Protein AF-A0AAW2QUJ4-F1 (afdb_monomer_lite)

Structure (mmCIF, N/CA/C/O backbone):
data_AF-A0AAW2QUJ4-F1
#
_entry.id   AF-A0AAW2QUJ4-F1
#
loop_
_atom_site.group_PDB
_atom_site.id
_atom_site.type_symbol
_atom_site.label_atom_id
_atom_site.label_alt_id
_atom_site.label_comp_id
_atom_site.label_asym_id
_atom_site.label_entity_id
_atom_site.label_seq_id
_atom_site.pdbx_PDB_ins_code
_atom_site.Cartn_x
_atom_site.Cartn_y
_atom_site.Cartn_z
_atom_site.occupancy
_atom_site.B_iso_or_equiv
_atom_site.auth_seq_id
_atom_site.auth_comp_id
_atom_site.auth_asym_id
_atom_site.auth_atom_id
_atom_site.pdbx_PDB_model_num
ATOM 1 N N . MET A 1 1 ? -7.740 -25.829 -1.547 1.00 42.03 1 MET A N 1
ATOM 2 C CA . MET A 1 1 ? -7.083 -24.508 -1.681 1.00 42.03 1 MET A CA 1
ATOM 3 C C . MET A 1 1 ? -6.678 -24.032 -0.294 1.00 42.03 1 MET A C 1
ATOM 5 O O . MET A 1 1 ? -7.480 -24.173 0.618 1.00 42.03 1 MET A O 1
ATOM 9 N N . ARG A 1 2 ? -5.448 -23.537 -0.108 1.00 68.62 2 ARG A N 1
ATOM 10 C CA . ARG A 1 2 ? -5.047 -22.850 1.131 1.00 68.62 2 ARG A CA 1
ATOM 11 C C . ARG A 1 2 ? -5.444 -21.380 0.974 1.00 68.62 2 ARG A C 1
ATOM 13 O O . ARG A 1 2 ? -4.953 -20.734 0.056 1.00 68.62 2 ARG A O 1
ATOM 20 N N . GLY A 1 3 ? -6.394 -20.911 1.779 1.00 70.69 3 GLY A N 1
ATOM 21 C CA . GLY A 1 3 ? -6.859 -19.522 1.756 1.00 70.69 3 GLY A CA 1
ATOM 22 C C . GLY A 1 3 ? -5.950 -18.595 2.566 1.00 70.69 3 GLY A C 1
ATOM 23 O O . GLY A 1 3 ? -5.144 -19.058 3.371 1.00 70.69 3 GLY A O 1
ATOM 24 N N . ILE A 1 4 ? -6.096 -17.287 2.355 1.00 80.75 4 ILE A N 1
ATOM 25 C CA . ILE A 1 4 ? -5.491 -16.249 3.197 1.00 80.75 4 ILE A CA 1
ATOM 26 C C . ILE A 1 4 ? -6.571 -15.747 4.159 1.00 80.75 4 ILE A C 1
ATOM 28 O O . ILE A 1 4 ? -7.676 -15.422 3.728 1.00 80.75 4 ILE A O 1
ATOM 32 N N . THR A 1 5 ? -6.246 -15.657 5.448 1.00 86.94 5 THR A N 1
ATOM 33 C CA . THR A 1 5 ? -7.112 -15.057 6.471 1.00 86.94 5 THR A CA 1
ATOM 34 C C . THR A 1 5 ? -6.508 -13.734 6.926 1.00 86.94 5 THR A C 1
ATOM 36 O O . THR A 1 5 ? -5.353 -13.698 7.352 1.00 86.94 5 THR A O 1
ATOM 39 N N . LEU A 1 6 ? -7.280 -12.651 6.837 1.00 89.62 6 LEU A N 1
ATOM 40 C CA . LEU A 1 6 ? -6.905 -11.317 7.310 1.00 89.62 6 LEU A CA 1
ATOM 41 C C . LEU A 1 6 ? -7.966 -10.839 8.313 1.00 89.62 6 LEU A C 1
ATOM 43 O O . LEU A 1 6 ? -9.108 -10.619 7.907 1.00 89.62 6 LEU A O 1
ATOM 47 N N . PRO A 1 7 ? -7.636 -10.697 9.609 1.00 90.75 7 PRO A N 1
ATOM 48 C CA . PRO A 1 7 ? -8.573 -10.159 10.589 1.00 90.75 7 PRO A CA 1
ATOM 49 C C . PRO A 1 7 ? -8.964 -8.721 10.237 1.00 90.75 7 PRO A C 1
AT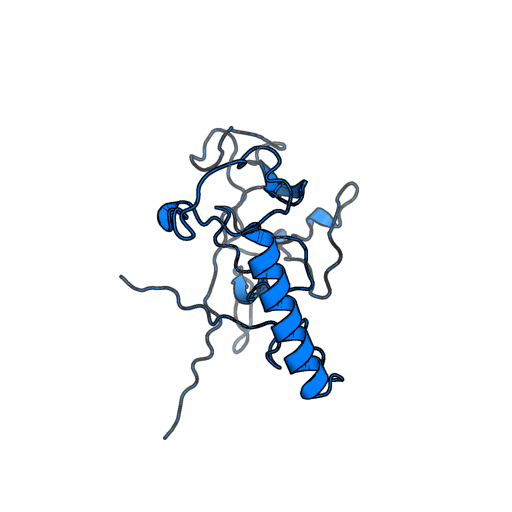OM 51 O O . PRO A 1 7 ? -8.093 -7.871 10.040 1.00 90.75 7 PRO A O 1
ATOM 54 N N . LEU A 1 8 ? -10.269 -8.453 10.177 1.00 90.94 8 LEU A N 1
ATOM 55 C CA . LEU A 1 8 ? -10.790 -7.104 9.983 1.00 90.94 8 LEU A CA 1
ATOM 56 C C . LEU A 1 8 ? -10.729 -6.330 11.303 1.00 90.94 8 LEU A C 1
ATOM 58 O O . LEU A 1 8 ? -11.261 -6.768 12.322 1.00 90.94 8 LEU A O 1
ATOM 62 N N . ILE A 1 9 ? -10.113 -5.154 11.271 1.00 90.62 9 ILE A N 1
ATOM 63 C CA . ILE A 1 9 ? -9.970 -4.256 12.414 1.00 90.62 9 ILE A CA 1
ATOM 64 C C . ILE A 1 9 ? -10.975 -3.123 12.247 1.00 90.62 9 ILE A C 1
ATOM 66 O O . ILE A 1 9 ? -10.857 -2.295 11.343 1.00 90.62 9 ILE A O 1
ATOM 70 N N . HIS A 1 10 ? -11.981 -3.102 13.119 1.00 88.94 10 HIS A N 1
ATOM 71 C CA . HIS A 1 10 ? -12.970 -2.029 13.155 1.00 88.94 10 HIS A CA 1
ATOM 72 C C . HIS A 1 10 ? -12.340 -0.725 13.697 1.00 88.94 10 HIS A C 1
ATOM 74 O O . HIS A 1 10 ? -11.547 -0.802 14.637 1.00 88.94 10 H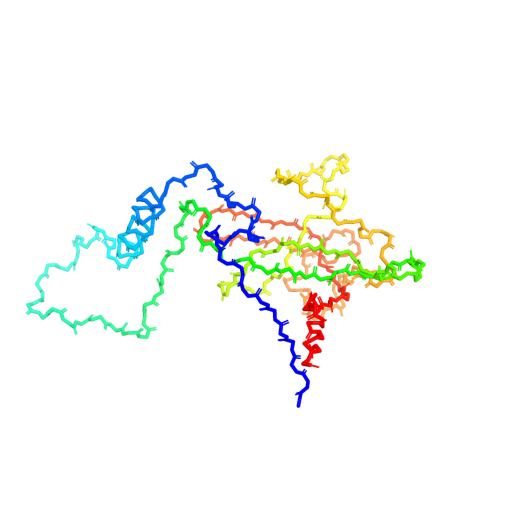IS A O 1
ATOM 80 N N . PRO A 1 11 ? -12.705 0.467 13.192 1.00 85.06 11 PRO A N 1
ATOM 81 C CA . PRO A 1 11 ? -12.178 1.759 13.660 1.00 85.06 11 PRO A CA 1
ATOM 82 C C . PRO A 1 11 ? -12.281 2.001 15.175 1.00 85.06 11 PRO A C 1
ATOM 84 O O . PRO A 1 11 ? -11.355 2.537 15.775 1.00 85.06 11 PRO A O 1
ATOM 87 N N . GLU A 1 12 ? -13.371 1.541 15.794 1.00 83.94 12 GLU A N 1
ATOM 88 C CA . GLU A 1 12 ? -13.614 1.617 17.249 1.00 83.94 12 GLU A CA 1
ATOM 89 C C . GLU A 1 12 ? -12.911 0.508 18.063 1.00 83.94 12 GLU A C 1
ATOM 91 O O . GLU A 1 12 ? -13.099 0.406 19.274 1.00 83.94 12 GLU A O 1
ATOM 96 N N . SER A 1 13 ? -12.121 -0.359 17.424 1.00 86.88 13 SER A N 1
ATOM 97 C CA . SER A 1 13 ? -11.324 -1.367 18.128 1.00 86.88 13 SER A CA 1
ATOM 98 C C . SER A 1 13 ? -10.092 -0.722 18.766 1.00 86.88 13 SER A C 1
ATOM 100 O O . SER A 1 13 ? -9.400 0.025 18.076 1.00 86.88 13 SER A O 1
ATOM 102 N N . PRO A 1 14 ? -9.708 -1.086 20.004 1.00 87.12 14 PRO A N 1
ATOM 103 C CA . PRO A 1 14 ? -8.436 -0.668 20.601 1.00 87.12 14 PRO A CA 1
ATOM 104 C C . PRO A 1 14 ? -7.189 -1.018 19.770 1.00 87.12 14 PRO A C 1
ATOM 106 O O . PRO A 1 14 ? -6.128 -0.441 19.979 1.00 87.12 14 PRO A O 1
ATOM 109 N N . GLN A 1 15 ? -7.303 -1.969 18.836 1.00 86.00 15 GLN A N 1
ATOM 110 C CA . GLN A 1 15 ? -6.230 -2.358 17.913 1.00 86.00 15 GLN A CA 1
ATOM 111 C C . GLN A 1 15 ? -6.116 -1.436 16.684 1.00 86.00 15 GLN A C 1
ATOM 113 O O . GLN A 1 15 ? -5.162 -1.555 15.916 1.00 86.00 15 GLN A O 1
ATOM 118 N N . SER A 1 16 ? -7.088 -0.549 16.464 1.00 86.38 16 SER A N 1
ATOM 119 C CA . SER A 1 16 ? -7.123 0.353 15.315 1.00 86.38 16 SER A CA 1
ATOM 120 C C . SER A 1 16 ? -6.190 1.547 15.495 1.00 86.38 16 SER A C 1
ATOM 122 O O . SER A 1 16 ? -6.120 2.152 16.564 1.00 86.38 16 SER A O 1
ATOM 124 N N . LEU A 1 17 ? -5.519 1.954 14.415 1.00 83.81 17 LEU A N 1
ATOM 125 C CA . LEU A 1 17 ? -4.661 3.145 14.402 1.00 83.81 17 LEU A CA 1
ATOM 126 C C . LEU A 1 17 ? -5.438 4.455 14.574 1.00 83.81 17 LEU A C 1
ATOM 128 O O . LEU A 1 17 ? -4.862 5.465 14.978 1.00 83.81 17 LEU A O 1
ATOM 132 N N . VAL A 1 18 ? -6.731 4.437 14.249 1.00 82.81 18 VAL A N 1
ATOM 133 C CA . VAL A 1 18 ? -7.631 5.596 14.336 1.00 82.81 18 VAL A CA 1
ATOM 134 C C . VAL A 1 18 ? -8.491 5.577 15.601 1.00 82.81 18 VAL A C 1
ATOM 136 O O . VAL A 1 18 ? -9.368 6.428 15.758 1.00 82.81 18 VAL A O 1
ATOM 139 N N . PHE A 1 19 ? -8.237 4.630 16.509 1.00 85.12 19 PHE A N 1
ATOM 140 C CA . PHE A 1 19 ? -8.980 4.496 17.753 1.00 85.12 19 PHE A CA 1
ATOM 141 C C . PHE A 1 19 ? -8.797 5.720 18.655 1.00 85.12 19 PHE A C 1
ATOM 143 O O . PHE A 1 19 ? -7.677 6.131 18.970 1.00 85.12 19 PHE A O 1
ATOM 150 N N . LYS A 1 20 ? -9.914 6.281 19.125 1.00 85.31 20 LYS A N 1
ATOM 151 C CA . LYS A 1 20 ? -9.927 7.418 20.048 1.00 85.31 20 LYS A CA 1
ATOM 152 C C . LYS A 1 20 ? -10.124 6.928 21.480 1.00 85.31 20 LYS A C 1
ATOM 154 O O . LYS A 1 20 ? -11.245 6.765 21.964 1.00 85.31 20 LYS A O 1
ATOM 159 N N . SER A 1 21 ? -9.013 6.725 22.184 1.00 85.12 21 SER A N 1
ATOM 160 C CA . SER A 1 21 ? -9.021 6.228 23.568 1.00 85.12 21 SER A CA 1
ATOM 161 C C . SER A 1 21 ? -9.700 7.171 24.566 1.00 85.12 21 SER A C 1
ATOM 163 O O . SER A 1 21 ? -10.196 6.710 25.588 1.00 85.12 21 SER A O 1
ATOM 165 N N . ASN A 1 22 ? -9.760 8.469 24.261 1.00 89.25 22 ASN A N 1
ATOM 166 C CA . ASN A 1 22 ? -10.324 9.507 25.125 1.00 89.25 22 ASN A CA 1
ATOM 167 C C . ASN A 1 22 ? -11.857 9.644 25.060 1.00 89.25 22 ASN A C 1
ATOM 169 O O . ASN A 1 22 ? -12.411 10.448 25.805 1.00 89.25 22 ASN A O 1
ATOM 173 N N . GLN A 1 23 ? -12.543 8.909 24.179 1.00 85.62 23 GLN A N 1
ATOM 174 C CA . GLN A 1 23 ? -14.000 8.993 24.059 1.00 85.62 23 GLN A CA 1
ATOM 175 C C . GLN A 1 23 ? -14.719 8.195 25.147 1.00 85.62 23 GLN A C 1
ATOM 177 O O . GLN A 1 23 ? -14.338 7.055 25.436 1.00 85.62 23 GLN A O 1
ATOM 182 N N . THR A 1 24 ? -15.799 8.772 25.684 1.00 89.81 24 THR A N 1
ATOM 183 C CA . THR A 1 24 ? -16.714 8.064 26.592 1.00 89.81 24 THR A CA 1
ATOM 184 C C . THR A 1 24 ? -17.530 7.013 25.841 1.00 89.81 24 THR A C 1
ATOM 186 O O . THR A 1 24 ? -17.606 7.017 24.609 1.00 89.81 24 THR A O 1
ATOM 189 N N . HIS A 1 25 ? -18.164 6.103 26.580 1.00 87.44 25 HIS A N 1
ATOM 190 C CA . HIS A 1 25 ? -19.010 5.072 25.987 1.00 87.44 25 HIS A CA 1
ATOM 191 C C . HIS A 1 25 ? -20.184 5.677 25.197 1.00 87.44 25 HIS A C 1
ATOM 193 O O . HIS A 1 25 ? -20.459 5.265 24.072 1.00 87.44 25 HIS A O 1
ATOM 199 N N . GLU A 1 26 ? -20.806 6.722 25.738 1.00 90.25 26 GLU A N 1
ATOM 200 C CA . GLU A 1 26 ? -21.925 7.444 25.128 1.00 90.25 26 GLU A CA 1
ATOM 201 C C . GLU A 1 26 ? -21.495 8.128 23.828 1.00 90.25 26 GLU A C 1
ATOM 203 O O . GLU A 1 26 ? -22.192 8.044 22.819 1.00 90.25 26 GLU A O 1
ATOM 208 N N . GLN A 1 27 ? -20.313 8.752 23.814 1.00 87.69 27 GLN A N 1
ATOM 209 C CA . GLN A 1 27 ? -19.766 9.376 22.608 1.00 87.69 27 GLN A CA 1
ATOM 210 C C . GLN A 1 27 ? -19.504 8.350 21.500 1.00 87.69 27 GLN A C 1
ATOM 212 O O . GLN A 1 27 ? -19.740 8.647 20.327 1.00 87.69 27 GLN A O 1
ATOM 217 N N . ARG A 1 28 ? -19.053 7.139 21.855 1.00 84.06 28 ARG A N 1
ATOM 218 C CA . ARG A 1 28 ? -18.864 6.041 20.893 1.00 84.06 28 ARG A CA 1
ATOM 219 C C . ARG A 1 28 ? -20.195 5.553 20.332 1.00 84.06 28 ARG A C 1
ATOM 221 O O . ARG A 1 28 ? -20.329 5.438 19.116 1.00 84.06 28 ARG A O 1
ATOM 228 N N . ILE A 1 29 ? -21.198 5.340 21.189 1.00 86.75 29 ILE A N 1
ATOM 229 C CA . ILE A 1 29 ? -22.556 4.973 20.755 1.00 86.75 29 ILE A CA 1
ATOM 230 C C . ILE A 1 29 ? -23.111 6.032 19.798 1.00 86.75 29 ILE A C 1
ATOM 232 O O . ILE A 1 29 ? -23.579 5.692 18.712 1.00 86.75 29 ILE A O 1
ATOM 236 N N . GLN A 1 30 ? -22.999 7.314 20.150 1.00 86.00 30 GLN A N 1
ATOM 237 C CA . GLN A 1 30 ? -23.474 8.398 19.296 1.00 86.00 30 GLN A CA 1
ATOM 238 C C . GLN A 1 30 ? -22.741 8.431 17.947 1.00 86.00 30 GLN A C 1
ATOM 240 O O . GLN A 1 30 ? -23.364 8.663 16.912 1.00 86.00 30 GLN A O 1
ATOM 245 N N . GLY A 1 31 ? -21.435 8.145 17.930 1.00 81.56 31 GLY A N 1
ATOM 246 C CA . GLY A 1 31 ? -20.651 8.003 16.702 1.00 81.56 31 GLY A CA 1
ATOM 247 C C . GLY A 1 31 ? -21.174 6.897 15.778 1.00 81.56 31 GLY A C 1
ATOM 248 O O . GLY A 1 31 ? -21.330 7.126 14.578 1.00 81.56 31 GLY A O 1
ATOM 249 N N . LEU A 1 32 ? -21.507 5.728 16.334 1.00 82.69 32 LEU A N 1
ATOM 250 C CA . LEU A 1 32 ? -22.068 4.589 15.592 1.00 82.69 32 LEU A CA 1
ATOM 251 C C . LEU A 1 32 ? -23.499 4.852 15.087 1.00 82.69 32 LEU A C 1
ATOM 253 O O . LEU A 1 32 ? -23.865 4.431 13.983 1.00 82.69 32 LEU A O 1
ATOM 257 N N . ILE A 1 33 ? -24.308 5.575 15.867 1.00 83.81 33 ILE A N 1
ATOM 258 C CA . ILE A 1 33 ? -25.642 6.031 15.450 1.00 83.81 33 ILE A CA 1
ATOM 259 C C . ILE A 1 33 ? -25.513 6.990 14.263 1.00 83.81 33 ILE A C 1
ATOM 261 O O . ILE A 1 33 ? -26.140 6.775 13.224 1.00 83.81 33 ILE A O 1
ATOM 265 N N . ASN A 1 34 ? -24.639 7.995 14.365 1.00 81.19 34 ASN A N 1
ATOM 266 C CA . ASN A 1 34 ? -24.397 8.962 13.293 1.00 81.19 34 ASN A CA 1
ATOM 267 C C . ASN A 1 34 ? -23.902 8.277 12.007 1.00 81.19 34 ASN A C 1
ATOM 269 O O . ASN A 1 34 ? -24.383 8.595 10.921 1.00 81.19 34 ASN A O 1
ATOM 273 N N . GLN A 1 35 ? -23.011 7.285 12.126 1.00 77.25 35 GLN A N 1
ATOM 274 C CA . GLN A 1 35 ? -22.567 6.458 10.999 1.00 77.25 35 GLN A CA 1
ATOM 275 C C . GLN A 1 35 ? -23.740 5.724 10.334 1.00 77.25 35 GLN A C 1
ATOM 277 O O . GLN A 1 35 ? -23.824 5.642 9.109 1.00 77.25 35 GLN A O 1
ATOM 282 N N . SER A 1 36 ? -24.660 5.179 11.130 1.00 78.81 36 SER A N 1
ATOM 283 C CA . SER A 1 36 ? -25.835 4.477 10.608 1.00 78.81 36 SER A CA 1
ATOM 284 C C . SER A 1 36 ? -26.778 5.423 9.869 1.00 78.81 36 SER A C 1
ATOM 286 O O . SER A 1 36 ? -27.206 5.092 8.764 1.00 78.81 36 SER A O 1
ATOM 288 N N . HIS A 1 37 ? -27.021 6.623 10.400 1.00 77.69 37 HIS A N 1
ATOM 289 C CA . HIS A 1 37 ? -27.783 7.656 9.693 1.00 77.69 37 HIS A CA 1
ATOM 290 C C . HIS A 1 37 ? -27.123 8.069 8.375 1.00 77.69 37 HIS A C 1
ATOM 292 O O . HIS A 1 37 ? -27.808 8.175 7.360 1.00 77.69 37 HIS A O 1
ATOM 298 N N . ALA A 1 38 ? -25.801 8.246 8.357 1.00 72.62 38 ALA A N 1
ATOM 299 C CA . ALA A 1 38 ? -25.079 8.611 7.143 1.00 72.62 38 ALA A CA 1
ATOM 300 C C . ALA A 1 38 ? -25.125 7.520 6.066 1.00 72.62 38 ALA A C 1
ATOM 302 O O . ALA A 1 38 ? -25.315 7.834 4.892 1.00 72.62 38 ALA A O 1
ATOM 303 N N . ARG A 1 39 ? -25.034 6.239 6.454 1.00 71.62 39 ARG A N 1
ATOM 304 C CA . ARG A 1 39 ? -25.243 5.113 5.527 1.00 71.62 39 ARG A CA 1
ATOM 305 C C . ARG A 1 39 ? -26.625 5.174 4.881 1.00 71.62 39 ARG A C 1
ATOM 307 O O . ARG A 1 39 ? -26.725 5.037 3.669 1.00 71.62 39 ARG A O 1
ATOM 314 N N . VAL A 1 40 ? -27.672 5.427 5.670 1.00 69.88 40 VAL A N 1
ATOM 315 C CA . VAL A 1 40 ? -29.047 5.566 5.159 1.00 69.88 40 VAL A CA 1
ATOM 316 C C . VAL A 1 40 ? -29.178 6.760 4.214 1.00 69.88 40 VAL A C 1
ATOM 318 O O . VAL A 1 40 ? -29.738 6.615 3.130 1.00 69.88 40 VAL A O 1
ATOM 321 N N . ALA A 1 41 ? -28.609 7.911 4.570 1.00 67.38 41 ALA A N 1
ATOM 322 C CA . ALA A 1 41 ? -28.610 9.092 3.708 1.00 67.38 41 ALA A CA 1
ATOM 323 C C . ALA A 1 41 ? -27.901 8.844 2.361 1.00 67.38 41 ALA A C 1
ATOM 325 O O . ALA A 1 41 ? -28.338 9.358 1.336 1.00 67.38 41 ALA A O 1
ATOM 326 N N . GLY A 1 42 ? -26.852 8.011 2.342 1.00 62.41 42 GLY A N 1
ATOM 327 C CA . GLY A 1 42 ? -26.171 7.585 1.115 1.00 62.41 42 GLY A CA 1
ATOM 328 C C . GLY A 1 42 ? -27.000 6.664 0.208 1.00 62.41 42 GLY A C 1
ATOM 329 O O . GLY A 1 42 ? -26.733 6.610 -0.991 1.00 62.41 42 GLY A O 1
ATOM 330 N N . TYR A 1 43 ? -28.008 5.965 0.745 1.00 62.53 43 TYR A N 1
ATOM 331 C CA . TYR A 1 43 ? -28.946 5.151 -0.044 1.00 62.53 43 TYR A CA 1
ATOM 332 C C . TYR A 1 43 ? -30.096 5.969 -0.638 1.00 62.53 43 TYR A C 1
ATOM 334 O O . TYR A 1 43 ? -30.614 5.617 -1.696 1.00 62.53 43 TYR A O 1
ATOM 342 N N . PHE A 1 44 ? -30.481 7.062 0.022 1.00 62.66 44 PHE A N 1
ATOM 343 C CA . PHE A 1 44 ? -31.584 7.929 -0.389 1.00 62.66 44 PHE A CA 1
ATOM 344 C C . PHE A 1 44 ? -31.081 9.360 -0.605 1.00 62.66 44 PHE A C 1
ATOM 346 O O . PHE A 1 44 ? -31.375 10.238 0.212 1.00 62.66 44 PHE A O 1
ATOM 353 N N . PRO A 1 45 ? -30.319 9.633 -1.683 1.00 53.81 45 PRO A N 1
ATOM 354 C CA . PRO A 1 45 ? -29.966 11.003 -2.013 1.00 53.81 45 PRO A CA 1
ATOM 355 C C . PRO A 1 45 ? -31.264 11.794 -2.192 1.00 53.81 45 PRO A C 1
ATOM 357 O O . PRO A 1 45 ? -32.120 11.446 -3.005 1.00 53.81 45 PRO A O 1
ATOM 360 N N . THR A 1 46 ? -31.414 12.869 -1.424 1.00 49.16 46 THR A N 1
ATOM 361 C CA . THR A 1 46 ? -32.602 13.734 -1.342 1.00 49.16 46 THR A CA 1
ATOM 362 C C . THR A 1 46 ? -32.940 14.490 -2.640 1.00 49.16 46 THR A C 1
ATOM 364 O O . THR A 1 46 ? -33.796 15.366 -2.632 1.00 49.16 46 THR A O 1
ATOM 367 N N . ASN A 1 47 ? -32.336 14.118 -3.773 1.00 43.84 47 ASN A N 1
ATOM 368 C CA . ASN A 1 47 ? -32.584 14.673 -5.104 1.00 43.84 47 ASN A CA 1
ATOM 369 C C . ASN A 1 47 ? -33.347 13.689 -6.006 1.00 43.84 47 ASN A C 1
ATOM 371 O O . ASN A 1 47 ? -32.957 13.439 -7.145 1.00 43.84 47 ASN A O 1
ATOM 375 N N . THR A 1 48 ? -34.467 13.146 -5.531 1.00 42.97 48 THR A N 1
ATOM 376 C CA . THR A 1 48 ? -35.493 12.590 -6.427 1.00 42.97 48 THR A CA 1
ATOM 377 C C . THR A 1 48 ? -36.461 13.694 -6.844 1.00 42.97 48 THR A C 1
ATOM 379 O O . THR A 1 48 ? -37.648 13.660 -6.546 1.00 42.97 48 THR A O 1
ATOM 382 N N . SER A 1 49 ? -35.974 14.662 -7.624 1.00 40.34 49 SER A N 1
ATOM 383 C CA . SER A 1 49 ? -36.851 15.593 -8.353 1.00 40.34 49 SER A CA 1
ATOM 384 C C . SER A 1 49 ? -37.562 14.927 -9.548 1.00 40.34 49 SER A C 1
ATOM 386 O O . SER A 1 49 ? -38.178 15.616 -10.353 1.00 40.34 49 SER A O 1
ATOM 388 N N . SER A 1 50 ? -37.484 13.597 -9.691 1.00 39.19 50 SER A N 1
ATOM 389 C CA . SER A 1 50 ? -38.120 12.835 -10.776 1.00 39.19 50 SER A CA 1
ATOM 390 C C . SER A 1 50 ? -38.852 11.557 -10.345 1.00 39.19 50 SER A C 1
ATOM 392 O O . SER A 1 50 ? -39.285 10.802 -11.209 1.00 39.19 50 SER A O 1
ATOM 394 N N . VAL A 1 51 ? -39.085 11.326 -9.047 1.00 42.91 51 VAL A N 1
ATOM 395 C CA . VAL A 1 51 ? -40.058 10.305 -8.599 1.00 42.91 51 VAL A CA 1
ATOM 396 C C . VAL A 1 51 ? -41.247 11.008 -7.956 1.00 42.91 51 VAL A C 1
ATOM 398 O O . VAL A 1 51 ? -41.601 10.801 -6.799 1.00 42.91 51 VAL A O 1
ATOM 401 N N . ALA A 1 52 ? -41.874 11.884 -8.737 1.00 45.53 52 ALA A N 1
ATOM 402 C CA . ALA A 1 52 ? -43.279 12.165 -8.526 1.00 45.53 52 ALA A CA 1
ATOM 403 C C . ALA A 1 52 ? -44.056 10.914 -8.970 1.00 45.53 52 ALA A C 1
ATOM 405 O O . ALA A 1 52 ? -43.922 10.478 -10.108 1.00 45.53 52 ALA A O 1
ATOM 406 N N . GLN A 1 53 ? -44.873 10.377 -8.060 1.00 41.28 53 GLN A N 1
ATOM 407 C CA . GLN A 1 53 ? -45.923 9.376 -8.305 1.00 41.28 53 GLN A CA 1
ATOM 408 C C . GLN A 1 53 ? -45.477 7.911 -8.472 1.00 41.28 53 GLN A C 1
ATOM 410 O O . GLN A 1 53 ? -45.565 7.317 -9.540 1.00 41.28 53 GLN A O 1
ATOM 415 N N . SER A 1 54 ? -45.139 7.261 -7.358 1.00 36.22 54 SER A N 1
ATOM 416 C CA . SER A 1 54 ? -45.441 5.835 -7.176 1.00 36.22 54 SER A CA 1
ATOM 417 C C . SER A 1 54 ? -45.741 5.574 -5.701 1.00 36.22 54 SER A C 1
ATOM 419 O O . SER A 1 54 ? -44.871 5.704 -4.846 1.00 36.22 54 SER A O 1
ATOM 421 N N . THR A 1 55 ? -46.985 5.216 -5.395 1.00 40.84 55 THR A N 1
ATOM 422 C CA . THR A 1 55 ? -47.531 4.933 -4.054 1.00 40.84 55 THR A CA 1
ATOM 423 C C . THR A 1 55 ? -47.121 3.564 -3.486 1.00 40.84 55 THR A C 1
ATOM 425 O O . THR A 1 55 ? -47.800 3.032 -2.612 1.00 40.84 55 THR A O 1
ATOM 428 N N . SER A 1 56 ? -46.009 2.980 -3.941 1.00 40.38 56 SER A N 1
ATOM 429 C CA . SER A 1 56 ? -45.488 1.718 -3.398 1.00 40.38 56 SER A CA 1
ATOM 430 C C . SER A 1 56 ? -44.200 1.963 -2.600 1.00 40.38 56 SER A C 1
ATOM 432 O O . SER A 1 56 ? -43.209 2.389 -3.198 1.00 40.38 56 SER A O 1
ATOM 434 N N . PRO A 1 57 ? -44.158 1.673 -1.282 1.00 44.69 57 PRO A N 1
ATOM 435 C CA . PRO A 1 57 ? -42.980 1.917 -0.444 1.00 44.69 57 PRO A CA 1
ATOM 436 C C . PRO A 1 57 ? -41.797 0.966 -0.714 1.00 44.69 57 PRO A C 1
ATOM 438 O O . PRO A 1 57 ? -40.777 1.066 -0.037 1.00 44.69 57 PRO A O 1
ATOM 441 N N . TYR A 1 58 ? -41.912 0.034 -1.669 1.00 45.16 58 TYR A N 1
ATOM 442 C CA . TYR A 1 58 ? -40.998 -1.109 -1.792 1.00 45.16 58 TYR A CA 1
ATOM 443 C C . TYR A 1 58 ? -40.641 -1.474 -3.240 1.00 45.16 58 TYR A C 1
ATOM 445 O O . TYR A 1 58 ? -40.662 -2.640 -3.611 1.00 45.16 58 TYR A O 1
ATOM 453 N N . ASN A 1 59 ? -40.275 -0.495 -4.069 1.00 44.16 59 ASN A N 1
ATOM 454 C CA . ASN A 1 59 ? -39.593 -0.763 -5.345 1.00 44.16 59 ASN A CA 1
ATOM 455 C C . ASN A 1 59 ? -38.112 -0.369 -5.263 1.00 44.16 59 ASN A C 1
ATOM 457 O O . ASN A 1 59 ? -37.598 0.386 -6.084 1.00 44.16 59 ASN A O 1
ATOM 461 N N . VAL A 1 60 ? -37.421 -0.870 -4.239 1.00 54.12 60 VAL A N 1
ATOM 462 C CA . VAL A 1 60 ? -35.959 -0.804 -4.159 1.00 54.12 60 VAL A CA 1
ATOM 463 C C . VAL A 1 60 ? -35.451 -2.153 -4.646 1.00 54.12 60 VAL A C 1
ATOM 465 O O . VAL A 1 60 ? -35.659 -3.155 -3.971 1.00 54.12 60 VAL A O 1
ATOM 468 N N . ASN A 1 61 ? -34.849 -2.208 -5.835 1.00 51.66 61 ASN A N 1
ATOM 469 C CA . ASN A 1 61 ? -34.212 -3.438 -6.300 1.00 51.66 61 ASN A CA 1
ATOM 470 C C . ASN A 1 61 ? -32.992 -3.717 -5.394 1.00 51.66 61 ASN A C 1
ATOM 472 O O . ASN A 1 61 ? -32.038 -2.932 -5.440 1.00 51.66 61 ASN A O 1
ATOM 476 N N . PRO A 1 62 ? -32.998 -4.790 -4.579 1.00 53.25 62 PRO A N 1
ATOM 477 C CA . PRO A 1 62 ? -31.904 -5.089 -3.656 1.00 53.25 62 PRO A CA 1
ATOM 478 C C . PRO A 1 62 ? -30.575 -5.347 -4.383 1.00 53.25 62 PRO A C 1
ATOM 480 O O . PRO A 1 62 ? -29.518 -5.075 -3.818 1.00 53.25 62 PRO A O 1
ATOM 483 N N . ASP A 1 63 ? -30.617 -5.756 -5.654 1.00 52.09 63 ASP A N 1
ATOM 484 C CA . ASP A 1 63 ? -29.432 -6.020 -6.481 1.00 52.09 63 ASP A CA 1
ATOM 485 C C . ASP A 1 63 ? -28.781 -4.736 -7.035 1.00 52.09 63 ASP A C 1
ATOM 487 O O . ASP A 1 63 ? -27.674 -4.769 -7.577 1.00 52.09 63 ASP A O 1
ATOM 491 N N . LEU A 1 64 ? -29.448 -3.581 -6.897 1.00 49.47 64 LEU A N 1
ATOM 492 C CA . LEU A 1 64 ? -28.946 -2.260 -7.303 1.00 49.47 64 LEU A CA 1
ATOM 493 C C . LEU A 1 64 ? -28.501 -1.393 -6.119 1.00 49.47 64 LEU A C 1
ATOM 495 O O . LEU A 1 64 ? -28.087 -0.248 -6.321 1.00 49.47 64 LEU A O 1
ATOM 499 N N . VAL A 1 65 ? -28.542 -1.922 -4.893 1.00 49.25 65 VAL A N 1
ATOM 500 C CA . VAL A 1 65 ? -28.071 -1.216 -3.698 1.00 49.25 65 VAL A CA 1
ATOM 501 C C . VAL A 1 65 ? -26.545 -1.141 -3.739 1.00 49.25 65 VAL A C 1
ATOM 503 O O . VAL A 1 65 ? -25.833 -2.010 -3.244 1.00 49.25 65 VAL A O 1
ATOM 506 N N . ARG A 1 66 ? -26.027 -0.080 -4.359 1.00 52.19 66 ARG A N 1
ATOM 507 C CA . ARG A 1 66 ? -24.614 0.294 -4.292 1.00 52.19 66 ARG A CA 1
ATOM 508 C C . ARG A 1 66 ? -24.475 1.405 -3.254 1.00 52.19 66 ARG A C 1
ATOM 510 O O . ARG A 1 66 ? -24.810 2.545 -3.575 1.00 52.19 66 ARG A O 1
ATOM 517 N N . PRO A 1 67 ? -24.024 1.111 -2.021 1.00 49.09 67 PRO A N 1
ATOM 518 C CA . PRO A 1 67 ? -23.766 2.163 -1.054 1.00 49.09 67 PRO A CA 1
ATOM 519 C C . PRO A 1 67 ? -22.747 3.133 -1.645 1.00 49.09 67 PRO A C 1
ATOM 521 O O . PRO A 1 67 ? -21.639 2.739 -2.009 1.00 49.09 67 PRO A O 1
ATOM 524 N N . GLN A 1 68 ? -23.125 4.405 -1.753 1.00 44.81 68 GLN A N 1
ATOM 525 C CA . GLN A 1 68 ? -22.155 5.463 -1.989 1.00 44.81 68 GLN A CA 1
ATOM 526 C C . GLN A 1 68 ? -21.217 5.483 -0.781 1.00 44.81 68 GLN A C 1
ATOM 528 O O . GLN A 1 68 ? -21.636 5.764 0.344 1.00 44.81 68 GLN A O 1
ATOM 533 N N . VAL A 1 69 ? -19.948 5.158 -1.006 1.00 49.62 69 VAL A N 1
ATOM 534 C CA . VAL A 1 69 ? -18.905 5.340 -0.001 1.00 49.62 69 VAL A CA 1
ATOM 535 C C . VAL A 1 69 ? -18.597 6.836 0.043 1.00 49.62 69 VAL A C 1
ATOM 537 O O . VAL A 1 69 ? -17.759 7.346 -0.695 1.00 49.62 69 VAL A O 1
ATOM 540 N N . GLY A 1 70 ? -19.361 7.567 0.852 1.00 48.22 70 GLY A N 1
ATOM 541 C CA . GLY A 1 70 ? -19.086 8.968 1.144 1.00 48.22 70 GLY A CA 1
ATOM 542 C C . GLY A 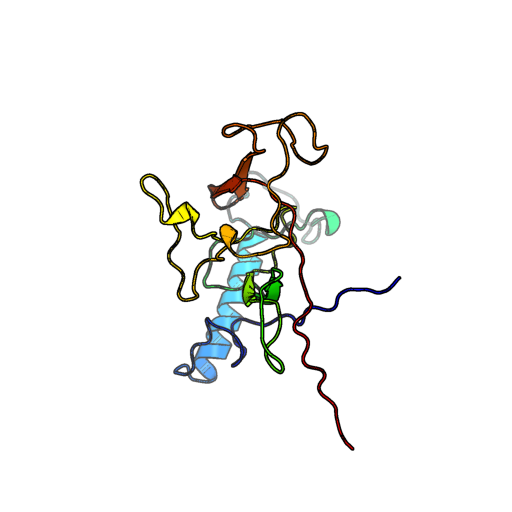1 70 ? -17.883 9.096 2.075 1.00 48.22 70 GLY A C 1
ATOM 543 O O . GLY A 1 70 ? -17.698 8.281 2.980 1.00 48.22 70 GLY A O 1
ATOM 544 N N . VAL A 1 71 ? -17.077 10.143 1.885 1.00 45.66 71 VAL A N 1
ATOM 545 C CA . VAL A 1 71 ? -15.996 10.488 2.816 1.00 45.66 71 VAL A CA 1
ATOM 546 C C . VAL A 1 71 ? -16.625 10.968 4.115 1.00 45.66 71 VAL A C 1
ATOM 548 O O . VAL A 1 71 ? -17.021 12.121 4.268 1.00 45.66 71 VAL A O 1
ATOM 551 N N . GLN A 1 72 ? -16.720 10.061 5.071 1.00 49.19 72 GLN A N 1
ATOM 552 C CA . GLN A 1 72 ? -17.016 10.382 6.451 1.00 49.19 72 GLN A CA 1
ATOM 553 C C . GLN A 1 72 ? -16.001 9.629 7.319 1.00 49.19 72 GLN A C 1
ATOM 555 O O . GLN A 1 72 ? -15.531 8.568 6.909 1.00 49.19 72 GLN A O 1
ATOM 560 N N . TYR A 1 73 ? -15.586 10.256 8.431 1.00 54.28 73 TYR A N 1
ATOM 561 C CA . TYR A 1 73 ? -14.584 9.800 9.419 1.00 54.28 73 TYR A CA 1
ATOM 562 C C . TYR A 1 73 ? -14.321 8.285 9.409 1.00 54.28 73 TYR A C 1
ATOM 564 O O . TYR A 1 73 ? -15.280 7.535 9.383 1.00 54.28 73 TYR A O 1
ATOM 572 N N . PRO A 1 74 ? -13.059 7.820 9.479 1.00 61.16 74 PRO A N 1
ATOM 573 C CA . PRO A 1 74 ? -12.619 6.541 8.912 1.00 61.16 74 PRO A CA 1
ATOM 574 C C . PRO A 1 74 ? -13.504 5.369 9.346 1.00 61.16 74 PRO A C 1
ATOM 576 O O . PRO A 1 74 ? -13.289 4.783 10.398 1.00 61.16 74 PRO A O 1
ATOM 579 N N . TYR A 1 75 ? -14.493 5.031 8.518 1.00 68.94 75 TYR A N 1
ATOM 580 C CA . TYR A 1 75 ? -15.413 3.911 8.738 1.00 68.94 75 TYR A CA 1
ATOM 581 C C . TYR A 1 75 ? -14.979 2.645 7.997 1.00 68.94 75 TYR A C 1
ATOM 583 O O . TYR A 1 75 ? -15.699 1.648 7.975 1.00 68.94 75 TYR A O 1
ATOM 591 N N . TYR A 1 76 ? -13.802 2.683 7.381 1.00 79.25 76 TYR A N 1
ATOM 592 C CA . TYR A 1 76 ? -13.214 1.548 6.697 1.00 79.25 76 TYR A CA 1
ATOM 593 C C . TYR A 1 76 ? -12.641 0.564 7.708 1.00 79.25 76 TYR A C 1
ATOM 595 O O . TYR A 1 76 ? -11.934 0.949 8.642 1.00 79.25 76 TYR A O 1
ATOM 603 N N . TYR A 1 77 ? -12.896 -0.721 7.483 1.00 88.31 77 TYR A N 1
ATOM 604 C CA . TYR A 1 77 ? -12.139 -1.758 8.165 1.00 88.31 77 TYR A CA 1
ATOM 605 C C . TYR A 1 77 ? -10.688 -1.697 7.709 1.00 88.31 77 TYR A C 1
ATOM 607 O O . TYR A 1 77 ? -10.399 -1.496 6.528 1.00 88.31 77 TYR A O 1
ATOM 615 N N . MET A 1 78 ? -9.774 -1.885 8.650 1.00 90.81 78 MET A N 1
ATOM 616 C CA . MET A 1 78 ? -8.357 -2.022 8.350 1.00 90.81 78 MET A CA 1
ATOM 617 C C . MET A 1 78 ? -7.963 -3.495 8.401 1.00 90.81 78 MET A C 1
ATOM 619 O O . MET A 1 78 ? -8.553 -4.286 9.134 1.00 90.81 78 MET A O 1
ATOM 623 N N . VAL A 1 79 ? -6.927 -3.858 7.662 1.00 92.19 79 VAL A N 1
ATOM 624 C CA . VAL A 1 79 ? -6.243 -5.147 7.776 1.00 92.19 79 VAL A CA 1
ATOM 625 C C . VAL A 1 79 ? -4.768 -4.901 8.030 1.00 92.19 79 VAL A C 1
ATOM 627 O O . VAL A 1 79 ? -4.191 -3.943 7.514 1.00 92.19 79 VAL A O 1
ATOM 630 N N . LYS A 1 80 ? -4.146 -5.774 8.821 1.00 92.69 80 LYS A N 1
ATOM 631 C CA . LYS A 1 80 ? -2.694 -5.788 8.993 1.00 92.69 80 LYS A CA 1
ATOM 632 C C . LYS A 1 80 ? -2.093 -6.844 8.070 1.00 92.69 80 LYS A C 1
ATOM 634 O O . LYS A 1 80 ? -2.481 -8.009 8.124 1.00 92.69 80 LYS A O 1
ATOM 639 N N . VAL A 1 81 ? -1.165 -6.425 7.216 1.00 92.94 81 VAL A N 1
ATOM 640 C CA . VAL A 1 81 ? -0.551 -7.271 6.184 1.00 92.94 81 VAL A CA 1
ATOM 641 C C . VAL A 1 81 ? 0.966 -7.159 6.275 1.00 92.94 81 VAL A C 1
ATOM 643 O O . VAL A 1 81 ? 1.509 -6.066 6.435 1.00 92.94 81 VAL A O 1
ATOM 646 N N . GLY A 1 82 ? 1.659 -8.292 6.196 1.00 94.44 82 GLY A N 1
ATOM 647 C CA . GLY A 1 82 ? 3.108 -8.344 6.054 1.00 94.44 82 GLY A CA 1
ATOM 648 C C . GLY A 1 82 ? 3.461 -8.215 4.581 1.00 94.44 82 GLY A C 1
ATOM 649 O O . GLY A 1 82 ? 2.876 -8.916 3.768 1.00 94.44 82 GLY A O 1
ATOM 650 N N . ILE A 1 83 ? 4.382 -7.332 4.217 1.00 95.81 83 ILE A N 1
ATOM 651 C CA . ILE A 1 83 ? 4.755 -7.066 2.824 1.00 95.81 83 ILE A CA 1
ATOM 652 C C . ILE A 1 83 ? 6.280 -7.093 2.707 1.00 95.81 83 ILE A C 1
ATOM 654 O O . ILE A 1 83 ? 6.976 -6.535 3.564 1.00 95.81 83 ILE A O 1
ATOM 658 N N . GLY A 1 84 ? 6.787 -7.705 1.638 1.00 96.06 84 GLY A N 1
ATOM 659 C CA . GLY A 1 84 ? 8.198 -7.714 1.262 1.00 96.06 84 GLY A CA 1
ATOM 660 C C . GLY A 1 84 ? 9.015 -8.870 1.820 1.00 96.06 84 GLY A C 1
ATOM 661 O O . GLY A 1 84 ? 8.627 -9.527 2.785 1.00 96.06 84 GLY A O 1
ATOM 662 N N . THR A 1 85 ? 10.189 -9.073 1.228 1.00 95.88 85 THR A N 1
ATOM 663 C CA . THR A 1 85 ? 11.213 -10.007 1.706 1.00 95.88 85 THR A CA 1
ATOM 664 C C . THR A 1 85 ? 12.488 -9.242 2.043 1.00 95.88 85 THR A C 1
ATOM 666 O O . THR A 1 85 ? 13.193 -8.758 1.165 1.00 95.88 85 THR A O 1
ATOM 669 N N . PHE A 1 86 ? 12.798 -9.148 3.330 1.00 94.94 86 PHE A N 1
ATOM 670 C CA . PHE A 1 86 ? 13.929 -8.422 3.890 1.00 94.94 86 PHE A CA 1
ATOM 671 C C . PHE A 1 86 ? 14.866 -9.373 4.626 1.00 94.94 86 PHE A C 1
ATOM 673 O O . PHE A 1 86 ? 14.439 -10.359 5.231 1.00 94.94 86 PHE A O 1
ATOM 680 N N . THR A 1 87 ? 16.150 -9.024 4.646 1.00 90.50 87 THR A N 1
ATOM 681 C CA . THR A 1 87 ? 17.132 -9.699 5.492 1.00 90.50 87 THR A CA 1
ATOM 682 C C . THR A 1 87 ? 16.800 -9.433 6.958 1.00 90.50 87 THR A C 1
ATOM 684 O O . THR A 1 87 ? 16.969 -8.319 7.453 1.00 90.50 87 THR A O 1
ATOM 687 N N . ALA A 1 88 ? 16.332 -10.462 7.658 1.00 82.56 88 ALA A N 1
ATOM 688 C CA . ALA A 1 88 ? 16.045 -10.423 9.085 1.00 82.56 88 ALA A CA 1
ATOM 689 C C . ALA A 1 88 ? 16.859 -11.497 9.808 1.00 82.56 88 ALA A C 1
ATOM 691 O O . ALA A 1 88 ? 17.117 -12.575 9.270 1.00 82.56 88 ALA A O 1
ATOM 692 N N . ARG A 1 89 ? 17.274 -11.200 11.041 1.00 80.75 89 ARG A N 1
ATOM 693 C CA . ARG A 1 89 ? 17.834 -12.213 11.939 1.00 80.75 89 ARG A CA 1
ATOM 694 C C . ARG A 1 89 ? 16.691 -12.810 12.758 1.00 80.75 89 ARG A C 1
ATOM 696 O O . ARG A 1 89 ? 15.876 -12.035 13.257 1.00 80.75 89 ARG A O 1
ATOM 703 N N . PRO A 1 90 ? 16.619 -14.137 12.938 1.00 78.00 90 PRO A N 1
ATOM 704 C CA . PRO A 1 90 ? 15.670 -14.729 13.875 1.00 78.00 90 PRO A CA 1
ATOM 705 C C . PRO A 1 90 ? 15.763 -14.043 15.253 1.00 78.00 90 PRO A C 1
ATOM 707 O O . PRO A 1 90 ? 16.878 -13.742 15.689 1.00 78.00 90 PRO A O 1
ATOM 710 N N . PRO A 1 91 ? 14.636 -13.758 15.932 1.00 81.38 91 PRO A N 1
ATOM 711 C CA . PRO A 1 91 ? 13.260 -14.174 15.631 1.00 81.38 91 PRO A CA 1
ATOM 712 C C . PRO A 1 91 ? 12.453 -13.165 14.787 1.00 81.38 91 PRO A C 1
ATOM 714 O O . PRO A 1 91 ? 11.231 -13.280 14.699 1.00 81.38 91 PRO A O 1
ATOM 717 N N . TYR A 1 92 ? 13.091 -12.149 14.201 1.00 80.25 92 TYR A N 1
ATOM 718 C CA . TYR A 1 92 ? 12.374 -11.093 13.488 1.00 80.25 92 TYR A CA 1
ATOM 719 C C . TYR A 1 92 ? 11.820 -11.588 12.142 1.00 80.25 92 TYR A C 1
ATOM 721 O O . TYR A 1 92 ? 12.517 -12.312 11.424 1.00 80.25 92 TYR A O 1
ATOM 729 N N . PRO A 1 93 ? 10.590 -11.188 11.769 1.00 83.44 93 PRO A N 1
ATOM 730 C CA . PRO A 1 93 ? 10.017 -11.557 10.483 1.00 83.44 93 PRO A CA 1
ATOM 731 C C . PRO A 1 93 ? 10.817 -10.938 9.335 1.00 83.44 93 PRO A C 1
ATOM 733 O O . PRO A 1 93 ? 11.265 -9.794 9.413 1.00 83.44 93 PRO A O 1
ATOM 736 N N . SER A 1 94 ? 10.927 -11.672 8.228 1.00 90.62 94 SER A N 1
ATOM 737 C CA . SER A 1 94 ? 11.519 -11.195 6.973 1.00 90.62 94 SER A CA 1
ATOM 738 C C . SER A 1 94 ? 10.589 -10.267 6.180 1.00 90.62 94 SER A C 1
ATOM 740 O O . SER A 1 94 ? 10.838 -10.015 5.011 1.00 90.62 94 SER A O 1
ATOM 742 N N . PHE A 1 95 ? 9.526 -9.735 6.785 1.00 94.06 95 PHE A N 1
ATOM 743 C CA . PHE A 1 95 ? 8.573 -8.816 6.159 1.00 94.06 95 PHE A CA 1
ATOM 744 C C . PHE A 1 95 ? 8.327 -7.599 7.054 1.00 94.06 95 PHE A C 1
ATOM 746 O O . PHE A 1 95 ? 8.552 -7.638 8.266 1.00 94.06 95 PHE A O 1
ATOM 753 N N . LYS A 1 96 ? 7.810 -6.512 6.476 1.00 93.31 96 LYS A N 1
ATOM 754 C CA . LYS A 1 96 ? 7.352 -5.331 7.226 1.00 93.31 96 LYS A CA 1
ATOM 755 C C . LYS A 1 96 ? 5.830 -5.326 7.294 1.00 93.31 96 LYS A C 1
ATOM 757 O O . LYS A 1 96 ? 5.172 -5.657 6.318 1.00 93.31 96 LYS A O 1
ATOM 762 N N . SER A 1 97 ? 5.267 -4.997 8.455 1.00 93.69 97 SER A N 1
ATOM 763 C CA . SER A 1 97 ? 3.811 -4.962 8.642 1.00 93.69 97 SER A CA 1
ATOM 764 C C . SER A 1 97 ? 3.245 -3.580 8.346 1.00 93.69 97 SER A C 1
ATOM 766 O O . SER A 1 97 ? 3.778 -2.588 8.841 1.00 93.69 97 SER A O 1
ATOM 768 N N . TYR A 1 98 ? 2.129 -3.538 7.627 1.00 93.12 98 TYR A N 1
ATOM 769 C CA . TYR A 1 98 ? 1.403 -2.319 7.285 1.00 93.12 98 TYR A CA 1
ATOM 770 C C . TYR A 1 98 ? -0.085 -2.486 7.560 1.00 93.12 98 TYR A C 1
ATOM 772 O O . TYR A 1 98 ? -0.628 -3.582 7.423 1.00 93.12 98 TYR A O 1
ATOM 780 N N . TYR A 1 99 ? -0.730 -1.389 7.947 1.00 91.50 99 TYR A N 1
ATOM 781 C CA . TYR A 1 99 ? -2.182 -1.314 8.008 1.00 91.50 99 TYR A CA 1
ATOM 782 C C . TYR A 1 99 ? -2.697 -0.745 6.691 1.00 91.50 99 TYR A C 1
ATOM 784 O O . TYR A 1 99 ? -2.243 0.313 6.258 1.00 91.50 99 TYR A O 1
ATOM 792 N N . LEU A 1 100 ? -3.634 -1.449 6.068 1.00 91.56 100 LEU A N 1
ATOM 793 C CA . LEU A 1 100 ? -4.289 -1.041 4.829 1.00 91.56 100 LEU A CA 1
ATOM 794 C C . LEU A 1 100 ? -5.794 -0.960 5.061 1.00 91.56 100 LEU A C 1
ATOM 796 O O . LEU A 1 100 ? -6.336 -1.737 5.847 1.00 91.56 100 LEU A O 1
ATOM 800 N N . TYR A 1 101 ? -6.469 -0.042 4.374 1.00 90.31 101 TYR A N 1
ATOM 801 C CA . TYR A 1 101 ? -7.927 -0.045 4.326 1.00 90.31 101 TYR A CA 1
ATOM 802 C C . TYR A 1 101 ? -8.416 -1.180 3.425 1.00 90.31 101 TYR A C 1
ATOM 804 O O . TYR A 1 101 ? -7.878 -1.394 2.341 1.00 90.31 101 TYR A O 1
ATOM 812 N N . MET A 1 102 ? -9.427 -1.911 3.890 1.00 90.88 102 MET A N 1
ATOM 813 C CA . MET A 1 102 ? -10.088 -2.953 3.115 1.00 90.88 102 MET A CA 1
ATOM 814 C C . MET A 1 102 ? -11.123 -2.305 2.195 1.00 90.88 102 MET A C 1
ATOM 816 O O . MET A 1 102 ? -12.215 -1.947 2.637 1.00 90.88 102 MET A O 1
ATOM 820 N N . ASP A 1 103 ? -10.764 -2.155 0.925 1.00 88.75 103 ASP A N 1
ATOM 821 C CA . ASP A 1 103 ? -11.631 -1.623 -0.121 1.00 88.75 103 ASP A CA 1
ATOM 822 C C . ASP A 1 103 ? -12.087 -2.760 -1.042 1.00 88.75 103 ASP A C 1
ATOM 824 O O . ASP A 1 103 ? -11.307 -3.294 -1.823 1.00 88.75 103 ASP A O 1
ATOM 828 N N . THR A 1 104 ? -13.353 -3.164 -0.928 1.00 88.56 104 THR A N 1
ATOM 829 C CA . THR A 1 104 ? -13.968 -4.155 -1.828 1.00 88.56 104 THR A CA 1
ATOM 830 C C . THR A 1 104 ? -14.533 -3.524 -3.102 1.00 88.56 104 THR A C 1
ATOM 832 O O . THR A 1 104 ? -15.066 -4.237 -3.950 1.00 88.56 104 THR A O 1
ATOM 835 N N . GLY A 1 105 ? -14.463 -2.195 -3.226 1.00 86.69 105 GLY A N 1
ATOM 836 C CA . GLY A 1 105 ? -14.973 -1.423 -4.354 1.00 86.69 105 GLY A CA 1
ATOM 837 C C . GLY A 1 105 ? -13.941 -1.153 -5.450 1.00 86.69 105 GLY A C 1
ATOM 838 O O . GLY A 1 105 ? -14.286 -0.490 -6.430 1.00 86.69 105 GLY A O 1
ATOM 839 N N . SER A 1 106 ? -12.704 -1.640 -5.312 1.00 87.00 106 SER A N 1
ATOM 840 C CA . SER A 1 106 ? -11.647 -1.483 -6.312 1.00 87.00 106 SER A CA 1
ATOM 841 C C . SER A 1 106 ? -10.782 -2.739 -6.473 1.00 87.00 106 SER A C 1
ATOM 843 O O . SER A 1 106 ? -10.717 -3.593 -5.592 1.00 87.00 106 SER A O 1
ATOM 845 N N . ASP A 1 107 ? -10.105 -2.841 -7.622 1.00 88.12 107 ASP A N 1
ATOM 846 C CA . ASP A 1 107 ? -9.300 -4.013 -8.004 1.00 88.12 107 ASP A CA 1
ATOM 847 C C . ASP A 1 107 ? -7.791 -3.840 -7.723 1.00 88.12 107 ASP A C 1
ATOM 849 O O . ASP A 1 107 ? -6.984 -4.704 -8.076 1.00 88.12 107 ASP A O 1
ATOM 853 N N . LEU A 1 108 ? -7.374 -2.711 -7.130 1.00 91.56 108 LEU A N 1
ATOM 854 C CA . LEU A 1 108 ? -5.964 -2.352 -6.947 1.00 91.56 108 LEU A CA 1
ATOM 855 C C . LEU A 1 108 ? -5.592 -2.182 -5.471 1.00 91.56 108 LEU A C 1
ATOM 857 O O . LEU A 1 108 ? -5.945 -1.193 -4.833 1.00 91.56 108 LEU A O 1
ATOM 861 N N . THR A 1 109 ? -4.734 -3.071 -4.973 1.00 93.81 109 THR A N 1
ATOM 862 C CA . THR A 1 109 ? -4.034 -2.869 -3.698 1.00 93.81 109 THR A CA 1
ATOM 863 C C . THR A 1 109 ? -2.827 -1.958 -3.904 1.00 93.81 109 THR A C 1
ATOM 865 O O . THR A 1 109 ? -1.955 -2.255 -4.721 1.00 93.81 109 THR A O 1
ATOM 868 N N . TRP A 1 110 ? -2.725 -0.874 -3.133 1.00 95.06 110 TRP A N 1
ATOM 869 C CA . TRP A 1 110 ? -1.583 0.041 -3.193 1.00 95.06 110 TRP A CA 1
ATOM 870 C C . TRP A 1 110 ? -1.127 0.496 -1.801 1.00 95.06 110 TRP A C 1
ATOM 872 O O . TRP A 1 110 ? -1.898 0.535 -0.845 1.00 95.06 110 TRP A O 1
ATOM 882 N N . ILE A 1 111 ? 0.156 0.850 -1.701 1.00 95.81 111 ILE A N 1
ATOM 883 C CA . ILE A 1 111 ? 0.787 1.456 -0.524 1.00 95.81 111 ILE A CA 1
ATOM 884 C C . ILE A 1 111 ? 1.782 2.529 -0.979 1.00 95.81 111 ILE A C 1
ATOM 886 O O . ILE A 1 111 ? 2.297 2.470 -2.097 1.00 95.81 111 ILE A O 1
ATOM 890 N N . GLN A 1 112 ? 2.067 3.516 -0.126 1.00 95.62 112 GLN A N 1
ATOM 891 C CA . GLN A 1 112 ? 3.110 4.499 -0.406 1.00 95.62 112 GLN A CA 1
ATOM 892 C C . GLN A 1 112 ? 4.502 3.886 -0.270 1.00 95.62 112 GLN A C 1
ATOM 894 O O . GLN A 1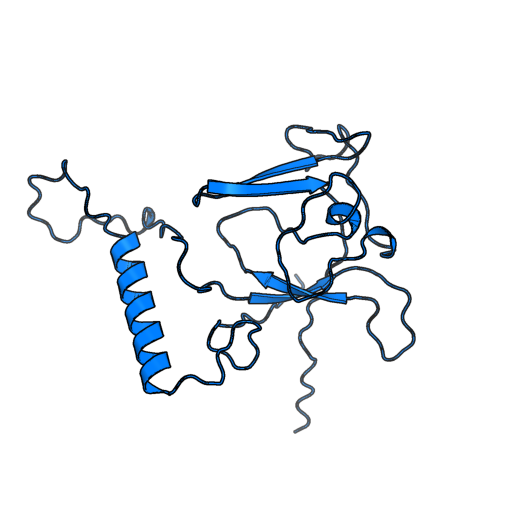 112 ? 4.878 3.400 0.798 1.00 95.62 112 GLN A O 1
ATOM 899 N N . CYS A 1 113 ? 5.275 3.965 -1.346 1.00 96.12 113 CYS A N 1
ATOM 900 C CA . CYS A 1 113 ? 6.664 3.524 -1.397 1.00 96.12 113 CYS A CA 1
ATOM 901 C C . CYS A 1 113 ? 7.630 4.697 -1.174 1.00 96.12 113 CYS A C 1
ATOM 903 O O . CYS A 1 113 ? 7.268 5.855 -1.381 1.00 96.12 113 CYS A O 1
ATOM 905 N N . GLU A 1 114 ? 8.880 4.416 -0.808 1.00 94.94 114 GLU A N 1
ATOM 906 C CA . GLU A 1 114 ? 9.896 5.444 -0.521 1.00 94.94 114 GLU A CA 1
ATOM 907 C C . GLU A 1 114 ? 10.124 6.436 -1.672 1.00 94.94 114 GLU A C 1
ATOM 909 O O . GLU A 1 114 ? 10.395 7.610 -1.424 1.00 94.94 114 GLU A O 1
ATOM 914 N N . GLY A 1 115 ? 9.905 6.007 -2.920 1.00 93.12 115 GLY A N 1
ATOM 915 C CA . GLY A 1 115 ? 9.970 6.867 -4.102 1.00 93.12 115 GLY A CA 1
ATOM 916 C C . GLY A 1 115 ? 9.013 8.065 -4.070 1.00 93.12 115 GLY A C 1
ATOM 917 O O . GLY A 1 115 ? 9.312 9.079 -4.694 1.00 93.12 115 GLY A O 1
ATOM 918 N N . CYS A 1 116 ? 7.912 8.025 -3.304 1.00 95.25 116 CYS A N 1
ATOM 919 C CA . CYS A 1 116 ? 7.027 9.190 -3.170 1.00 95.25 116 CYS A CA 1
ATOM 920 C C . CYS A 1 116 ? 7.711 10.372 -2.460 1.00 95.25 116 CYS A C 1
ATOM 922 O O . CYS A 1 116 ? 7.275 11.509 -2.626 1.00 95.25 116 CYS A O 1
ATOM 924 N N . ARG A 1 117 ? 8.778 10.113 -1.684 1.00 94.62 117 ARG A N 1
ATOM 925 C CA . ARG A 1 117 ? 9.578 11.130 -0.979 1.00 94.62 117 ARG A CA 1
ATOM 926 C C . ARG A 1 117 ? 10.737 11.669 -1.817 1.00 94.62 117 ARG A C 1
ATOM 928 O O . ARG A 1 117 ? 11.411 12.596 -1.376 1.00 94.62 117 ARG A O 1
ATOM 935 N N . ALA A 1 118 ? 11.001 11.083 -2.984 1.00 91.81 118 ALA A N 1
ATOM 936 C CA . ALA A 1 118 ? 12.048 11.557 -3.879 1.00 91.81 118 ALA A CA 1
ATOM 937 C C . ALA A 1 118 ? 11.692 12.944 -4.460 1.00 91.81 118 ALA A C 1
ATOM 939 O O . ALA A 1 118 ? 10.517 13.324 -4.462 1.00 91.81 118 ALA A O 1
ATOM 940 N N . PRO A 1 119 ? 12.667 13.712 -4.983 1.00 91.94 119 PRO A N 1
ATOM 941 C CA . PRO A 1 119 ? 12.397 14.990 -5.641 1.00 91.94 119 PRO A CA 1
ATOM 942 C C . PRO A 1 119 ? 11.334 14.860 -6.744 1.00 91.94 119 PRO A C 1
ATOM 944 O O . PRO A 1 119 ? 11.437 14.005 -7.619 1.00 91.94 119 PRO A O 1
ATOM 947 N N . GLY A 1 120 ? 10.296 15.701 -6.693 1.00 87.12 120 GLY A N 1
ATOM 948 C CA . GLY A 1 120 ? 9.153 15.640 -7.617 1.00 87.12 120 GLY A CA 1
ATOM 949 C C . GLY A 1 120 ? 8.082 14.598 -7.258 1.00 87.12 120 GLY A C 1
ATOM 950 O O . GLY A 1 120 ? 7.025 14.573 -7.890 1.00 87.12 120 GLY A O 1
ATOM 951 N N . GLY A 1 121 ? 8.317 13.776 -6.235 1.00 88.56 121 GLY A N 1
ATOM 952 C CA . GLY A 1 121 ? 7.332 12.866 -5.663 1.00 88.56 121 GLY A CA 1
ATOM 953 C C . GLY A 1 121 ? 6.279 13.586 -4.815 1.00 88.56 121 GLY A C 1
ATOM 954 O O . GLY A 1 121 ? 6.453 14.729 -4.387 1.00 88.56 121 GLY A O 1
ATOM 955 N N . ARG A 1 122 ? 5.149 12.911 -4.586 1.00 91.06 122 ARG A N 1
ATOM 956 C CA . ARG A 1 122 ? 4.078 13.368 -3.692 1.00 91.06 122 ARG A CA 1
ATOM 957 C C . ARG A 1 122 ? 3.656 12.211 -2.800 1.00 91.06 122 ARG A C 1
ATOM 959 O O . ARG A 1 122 ? 3.179 11.203 -3.314 1.00 91.06 122 ARG A O 1
ATOM 966 N N . CYS A 1 123 ? 3.812 12.371 -1.489 1.00 93.31 123 CYS A N 1
ATOM 967 C CA . CYS A 1 123 ? 3.269 11.434 -0.512 1.00 93.31 123 CYS A CA 1
ATOM 968 C C . CYS A 1 123 ? 2.005 12.004 0.141 1.00 93.31 123 CYS A C 1
ATOM 970 O O . CYS A 1 123 ? 1.944 13.190 0.465 1.00 93.31 123 CYS A O 1
ATOM 972 N N . PHE A 1 124 ? 1.039 11.139 0.420 1.00 91.38 124 PHE A N 1
ATOM 973 C CA . PHE A 1 124 ? 0.007 11.387 1.414 1.00 91.38 124 PHE A CA 1
ATOM 974 C C . PHE A 1 124 ? 0.614 11.408 2.819 1.00 91.38 124 PHE A C 1
ATOM 976 O O . PHE A 1 124 ? 1.587 10.706 3.119 1.00 91.38 124 PHE A O 1
ATOM 983 N N . ASN A 1 125 ? -0.004 12.182 3.705 1.00 87.25 125 ASN A N 1
ATOM 984 C CA . ASN A 1 125 ? 0.351 12.179 5.116 1.00 87.25 125 ASN A CA 1
ATOM 985 C C . ASN A 1 125 ? -0.023 10.825 5.730 1.00 87.25 125 ASN A C 1
ATOM 987 O O . ASN A 1 125 ? -1.190 10.443 5.733 1.00 87.25 125 ASN A O 1
ATOM 991 N N . GLN A 1 126 ? 0.966 10.116 6.267 1.00 85.50 126 GLN A N 1
ATOM 992 C CA . GLN A 1 126 ? 0.772 8.883 7.028 1.00 85.50 126 GLN A CA 1
ATOM 993 C C . GLN A 1 126 ? 1.698 8.871 8.243 1.00 85.50 126 GLN A C 1
ATOM 995 O O . GLN A 1 126 ? 2.784 9.455 8.207 1.00 85.50 126 GLN A O 1
ATOM 1000 N N . LYS A 1 127 ? 1.260 8.218 9.322 1.00 83.06 127 LYS A N 1
ATOM 1001 C CA . LYS A 1 127 ? 2.029 8.106 10.568 1.00 83.06 127 LYS A CA 1
ATOM 1002 C C . LYS A 1 127 ? 3.094 7.018 10.459 1.00 83.06 127 LYS A C 1
ATOM 1004 O O . LYS A 1 127 ? 4.218 7.187 10.924 1.00 83.06 127 LYS A O 1
ATOM 1009 N N . GLU A 1 128 ? 2.735 5.900 9.847 1.00 86.12 128 GLU A N 1
ATOM 1010 C CA . GLU A 1 128 ? 3.611 4.760 9.631 1.00 86.12 128 GLU A CA 1
ATOM 1011 C C . GLU A 1 128 ? 4.702 5.101 8.601 1.00 86.12 128 GLU A C 1
ATOM 1013 O O . GLU A 1 128 ? 4.481 5.917 7.701 1.00 86.12 128 GLU A O 1
ATOM 1018 N N . PRO A 1 129 ? 5.883 4.465 8.667 1.00 92.19 129 PRO A N 1
ATOM 1019 C CA . PRO A 1 129 ? 6.893 4.600 7.623 1.00 92.19 129 PRO A CA 1
ATOM 1020 C C . PRO A 1 129 ? 6.360 4.171 6.250 1.00 92.19 129 PRO A C 1
ATOM 1022 O O . PRO A 1 129 ? 5.579 3.229 6.148 1.00 92.19 129 PRO A O 1
ATOM 1025 N N . VAL A 1 130 ? 6.820 4.833 5.187 1.00 95.44 130 VAL A N 1
ATOM 1026 C CA . VAL A 1 130 ? 6.570 4.388 3.805 1.00 95.44 130 VAL A CA 1
ATOM 1027 C C . VAL A 1 130 ? 7.286 3.063 3.530 1.00 95.44 130 VAL A C 1
ATOM 1029 O O . VAL A 1 130 ? 8.275 2.730 4.190 1.00 95.44 130 VAL A O 1
ATOM 1032 N N . TYR A 1 131 ? 6.785 2.292 2.569 1.00 96.94 131 TYR A N 1
ATOM 1033 C CA . TYR A 1 131 ? 7.357 1.005 2.195 1.00 96.94 131 TYR A CA 1
ATOM 1034 C C . TYR A 1 131 ? 8.713 1.177 1.483 1.00 96.94 131 TYR A C 1
ATOM 1036 O O . TYR A 1 131 ? 8.764 1.831 0.438 1.00 96.94 131 TYR A O 1
ATOM 1044 N N . PRO A 1 132 ? 9.820 0.616 2.011 1.00 96.69 132 PRO A N 1
ATOM 1045 C CA . PRO A 1 132 ? 11.137 0.724 1.389 1.00 96.69 132 PRO A CA 1
ATOM 1046 C C . PRO A 1 132 ? 11.295 -0.353 0.313 1.00 96.69 132 PRO A C 1
ATOM 1048 O O . PRO A 1 132 ? 11.933 -1.387 0.521 1.00 96.69 132 PRO A O 1
ATOM 1051 N N . ASN A 1 133 ? 10.639 -0.139 -0.824 1.00 96.44 133 ASN A N 1
ATOM 1052 C CA . ASN A 1 133 ? 10.534 -1.121 -1.895 1.00 96.44 133 ASN A CA 1
ATOM 1053 C C . ASN A 1 133 ? 11.891 -1.497 -2.509 1.00 96.44 133 ASN A C 1
ATOM 1055 O O . ASN A 1 133 ? 12.065 -2.652 -2.881 1.00 96.44 133 ASN A O 1
ATOM 1059 N N . SER A 1 134 ? 12.872 -0.585 -2.569 1.00 95.88 134 SER A N 1
ATOM 1060 C CA . SER A 1 134 ? 14.213 -0.910 -3.090 1.00 95.88 134 SER A CA 1
ATOM 1061 C C . SER A 1 134 ? 14.981 -1.916 -2.229 1.00 95.88 134 SER A C 1
ATOM 1063 O O . SER A 1 134 ? 15.929 -2.534 -2.707 1.00 95.88 134 SER A O 1
ATOM 1065 N N . LEU A 1 135 ? 14.571 -2.094 -0.968 1.00 95.94 135 LEU A N 1
ATOM 1066 C CA . LEU A 1 135 ? 15.212 -2.998 -0.015 1.00 95.94 135 LEU A CA 1
ATOM 1067 C C . LEU A 1 135 ? 14.538 -4.378 0.058 1.00 95.94 135 LEU A C 1
ATOM 1069 O O . LEU A 1 135 ? 15.039 -5.254 0.764 1.00 95.94 135 LEU A O 1
ATOM 1073 N N . SER A 1 136 ? 13.400 -4.573 -0.615 1.00 97.19 136 SER A N 1
ATOM 1074 C CA . SER A 1 136 ? 12.701 -5.859 -0.655 1.00 97.19 136 SER A CA 1
ATOM 1075 C C . SER A 1 136 ? 13.248 -6.721 -1.788 1.00 97.19 136 SER A C 1
ATOM 1077 O O . SER A 1 136 ? 13.210 -6.332 -2.952 1.00 97.19 136 SER A O 1
ATOM 1079 N N . GLY A 1 137 ? 13.715 -7.926 -1.463 1.00 97.31 137 GLY A N 1
ATOM 1080 C CA . GLY A 1 137 ? 14.207 -8.896 -2.444 1.00 97.31 137 GLY A CA 1
ATOM 1081 C C . GLY A 1 137 ? 13.117 -9.506 -3.333 1.00 97.31 137 GLY A C 1
ATOM 1082 O O . GLY A 1 137 ? 13.441 -10.194 -4.296 1.00 97.31 137 GLY A O 1
ATOM 1083 N N . SER A 1 138 ? 11.841 -9.275 -3.018 1.00 97.38 138 SER A N 1
ATOM 1084 C CA . SER A 1 138 ? 10.685 -9.740 -3.794 1.00 97.38 138 SER A CA 1
ATOM 1085 C C . SER A 1 138 ? 9.921 -8.611 -4.493 1.00 97.38 138 SER A C 1
ATOM 1087 O O . SER A 1 138 ? 8.944 -8.889 -5.194 1.00 97.38 138 SER A O 1
ATOM 1089 N N . TYR A 1 139 ? 10.411 -7.368 -4.396 1.00 97.69 139 TYR A N 1
ATOM 1090 C CA . TYR A 1 139 ? 9.868 -6.243 -5.149 1.00 97.69 139 TYR A CA 1
ATOM 1091 C C . TYR A 1 139 ? 10.273 -6.339 -6.614 1.00 97.69 139 TYR A C 1
ATOM 1093 O O . TYR A 1 139 ? 11.458 -6.331 -6.952 1.00 97.69 139 TYR A O 1
ATOM 1101 N N . TYR A 1 140 ? 9.286 -6.370 -7.504 1.00 96.94 140 TYR A N 1
ATOM 1102 C CA . TYR A 1 140 ? 9.541 -6.421 -8.937 1.00 96.94 140 TYR A CA 1
ATOM 1103 C C . TYR A 1 140 ? 8.583 -5.502 -9.705 1.00 96.94 140 TYR A C 1
ATOM 1105 O O . TYR A 1 140 ? 7.402 -5.833 -9.858 1.00 96.94 140 TYR A O 1
ATOM 1113 N N . PRO A 1 141 ? 9.060 -4.345 -10.207 1.00 96.69 141 PRO A N 1
ATOM 1114 C CA . PRO A 1 141 ? 8.291 -3.494 -11.108 1.00 96.69 141 PRO A CA 1
ATOM 1115 C C . PRO A 1 141 ? 7.843 -4.273 -12.341 1.00 96.69 141 PRO A C 1
ATOM 1117 O O . PRO A 1 141 ? 8.653 -4.923 -13.005 1.00 96.69 141 PRO A O 1
ATOM 1120 N N . LEU A 1 142 ? 6.560 -4.187 -12.683 1.00 96.38 142 LEU A N 1
ATOM 1121 C CA . LEU A 1 142 ? 6.043 -4.901 -13.842 1.00 96.38 142 LEU A CA 1
ATOM 1122 C C . LEU A 1 142 ? 6.591 -4.262 -15.127 1.00 96.38 142 LEU A C 1
ATOM 1124 O O . LEU A 1 142 ? 6.492 -3.040 -15.289 1.00 96.38 142 LEU A O 1
ATOM 1128 N N . PRO A 1 143 ? 7.135 -5.050 -16.070 1.00 95.56 143 PRO A N 1
ATOM 1129 C CA . PRO A 1 143 ? 7.671 -4.511 -17.310 1.00 95.56 143 PRO A CA 1
ATOM 1130 C C . PRO A 1 143 ? 6.545 -3.959 -18.185 1.00 95.56 143 PRO A C 1
ATOM 1132 O O . PRO A 1 143 ? 5.530 -4.627 -18.420 1.00 95.56 143 PRO A O 1
ATOM 1135 N N . CYS A 1 144 ? 6.737 -2.755 -18.721 1.00 95.31 144 CYS A N 1
ATOM 1136 C CA . CYS A 1 144 ? 5.750 -2.164 -19.615 1.00 95.31 144 CYS A CA 1
ATOM 1137 C C . CYS A 1 144 ? 5.655 -2.941 -20.941 1.00 95.31 144 CYS A C 1
ATOM 1139 O O . CYS A 1 144 ? 6.648 -3.497 -21.416 1.00 95.31 144 CYS A O 1
ATOM 1141 N N . LYS A 1 145 ? 4.459 -2.990 -21.549 1.00 86.38 145 LYS A N 1
ATOM 1142 C CA . LYS A 1 145 ? 4.150 -3.673 -22.828 1.00 86.38 145 LYS A CA 1
ATOM 1143 C C . LYS A 1 145 ? 4.336 -5.196 -22.852 1.00 86.38 145 LYS A C 1
ATOM 1145 O O . LYS A 1 145 ? 3.988 -5.828 -23.844 1.00 86.38 145 LYS A O 1
ATOM 1150 N N . LYS A 1 146 ? 4.881 -5.795 -21.790 1.00 85.94 146 LYS A N 1
ATOM 1151 C CA . LYS A 1 146 ? 5.146 -7.241 -21.693 1.00 85.94 146 LYS A CA 1
ATOM 1152 C C . LYS A 1 146 ? 4.281 -7.946 -20.651 1.00 85.94 146 LYS A C 1
ATOM 1154 O O . LYS A 1 146 ? 4.157 -9.166 -20.700 1.00 85.94 146 LYS A O 1
ATOM 1159 N N . HIS A 1 147 ? 3.696 -7.204 -19.711 1.00 90.81 147 HIS A N 1
ATOM 1160 C CA . HIS A 1 147 ? 2.919 -7.776 -18.618 1.00 90.81 147 HIS A CA 1
ATOM 1161 C C . HIS A 1 147 ? 1.412 -7.607 -18.838 1.00 90.81 147 HIS A C 1
ATOM 1163 O O . HIS A 1 147 ? 0.943 -6.498 -19.067 1.00 90.81 147 HIS A O 1
ATOM 1169 N N . LYS A 1 148 ? 0.631 -8.689 -18.709 1.00 91.31 148 LYS A N 1
ATOM 1170 C CA . LYS A 1 148 ? -0.828 -8.681 -18.959 1.00 91.31 148 LYS A CA 1
ATOM 1171 C C . LYS A 1 148 ? -1.608 -7.746 -18.028 1.00 91.31 148 LYS A C 1
ATOM 1173 O O . LYS A 1 148 ? -2.598 -7.166 -18.444 1.00 91.31 148 LYS A O 1
ATOM 1178 N N . LEU A 1 149 ? -1.136 -7.584 -16.789 1.00 90.12 149 LEU A N 1
ATOM 1179 C CA . LEU A 1 149 ? -1.719 -6.639 -15.823 1.00 90.12 149 LEU A CA 1
ATOM 1180 C C . LEU A 1 149 ? -1.377 -5.172 -16.128 1.00 90.12 149 LEU A C 1
ATOM 1182 O O . LEU A 1 149 ? -1.896 -4.276 -15.475 1.00 90.12 149 LEU A O 1
ATOM 1186 N N . CYS A 1 150 ? -0.508 -4.912 -17.108 1.00 92.31 150 CYS A N 1
ATOM 1187 C CA . CYS A 1 150 ? -0.202 -3.561 -17.548 1.00 92.31 150 CYS A CA 1
ATOM 1188 C C . CYS A 1 150 ? -1.249 -3.071 -18.556 1.00 92.31 150 CYS A C 1
ATOM 1190 O O . CYS A 1 150 ? -0.967 -2.921 -19.741 1.00 92.31 150 CYS A O 1
ATOM 1192 N N . ALA A 1 151 ? -2.476 -2.822 -18.108 1.00 85.25 151 ALA A N 1
ATOM 1193 C CA . ALA A 1 151 ? -3.546 -2.274 -18.938 1.00 85.25 151 ALA A CA 1
ATOM 1194 C C . ALA A 1 151 ? -3.866 -0.839 -18.483 1.00 85.25 151 ALA A C 1
ATOM 1196 O O . ALA A 1 151 ? -4.065 -0.637 -17.287 1.00 85.25 151 ALA A O 1
ATOM 1197 N N . PRO A 1 152 ? -3.909 0.171 -19.376 1.00 87.75 152 PRO A N 1
ATOM 1198 C CA . PRO A 1 152 ? -3.783 0.137 -20.840 1.00 87.75 152 PRO A CA 1
ATOM 1199 C C . PRO A 1 152 ? -2.337 0.358 -21.356 1.00 87.75 152 PRO A C 1
ATOM 1201 O O . PRO A 1 152 ? -2.126 1.101 -22.310 1.00 87.75 152 PRO A O 1
ATOM 1204 N N . ASN A 1 153 ? -1.322 -0.268 -20.751 1.00 87.38 153 ASN A N 1
ATOM 1205 C CA . ASN A 1 153 ? 0.106 -0.076 -21.064 1.00 87.38 153 ASN A CA 1
ATOM 1206 C C . ASN A 1 153 ? 0.629 1.358 -20.860 1.00 87.38 153 ASN A C 1
ATOM 1208 O O . ASN A 1 153 ? 1.450 1.846 -21.639 1.00 87.38 153 ASN A O 1
ATOM 1212 N N . GLN A 1 154 ? 0.183 2.035 -19.798 1.00 92.12 154 GLN A N 1
ATOM 1213 C CA . GLN A 1 154 ? 0.821 3.282 -19.372 1.00 92.12 154 GLN A CA 1
ATOM 1214 C C . GLN A 1 154 ? 2.220 2.970 -18.823 1.00 92.12 154 GLN A C 1
ATOM 1216 O O . GLN A 1 154 ? 2.373 2.064 -18.003 1.00 92.12 154 GLN A O 1
ATOM 1221 N N . CYS A 1 155 ? 3.237 3.697 -19.290 1.00 92.56 155 CYS A N 1
ATOM 1222 C CA . CYS A 1 155 ? 4.627 3.459 -18.913 1.00 92.56 155 CYS A CA 1
ATOM 1223 C C . CYS A 1 155 ? 5.253 4.704 -18.285 1.00 92.56 155 CYS A C 1
ATOM 1225 O O . CYS A 1 155 ? 5.120 5.807 -18.815 1.00 92.56 155 CYS A O 1
ATOM 1227 N N . ILE A 1 156 ? 6.048 4.494 -17.240 1.00 92.25 156 ILE A N 1
ATOM 1228 C CA . ILE A 1 156 ? 7.065 5.442 -16.785 1.00 92.25 156 ILE A CA 1
ATOM 1229 C C . ILE A 1 156 ? 8.407 4.734 -16.960 1.00 92.25 156 ILE A C 1
ATOM 1231 O O . ILE A 1 156 ? 8.690 3.732 -16.298 1.00 92.25 156 ILE A O 1
ATOM 1235 N N . ASN A 1 157 ? 9.227 5.233 -17.886 1.00 91.06 157 ASN A N 1
ATOM 1236 C CA . ASN A 1 157 ? 10.421 4.539 -18.374 1.00 91.06 157 ASN A CA 1
ATOM 1237 C C . ASN A 1 157 ? 10.071 3.120 -18.877 1.00 91.06 157 ASN A C 1
ATOM 1239 O O . ASN A 1 157 ? 9.180 2.956 -19.709 1.00 91.06 157 ASN A O 1
ATOM 1243 N N . ALA A 1 158 ? 10.761 2.090 -18.380 1.00 93.56 158 ALA A N 1
ATOM 1244 C CA . ALA A 1 158 ? 10.513 0.689 -18.727 1.00 93.56 158 ALA A CA 1
ATOM 1245 C C . ALA A 1 158 ? 9.439 0.011 -17.850 1.00 93.56 158 ALA A C 1
ATOM 1247 O O . ALA A 1 158 ? 9.085 -1.145 -18.101 1.00 93.56 158 ALA A O 1
ATOM 1248 N N . SER A 1 159 ? 8.918 0.708 -16.839 1.00 96.06 159 SER A N 1
ATOM 1249 C CA . SER A 1 159 ? 8.005 0.148 -15.844 1.00 96.06 159 SER A CA 1
ATOM 1250 C C . SER A 1 159 ? 6.558 0.517 -16.144 1.00 96.06 159 SER A C 1
ATOM 1252 O O . SER A 1 159 ? 6.262 1.618 -16.613 1.00 96.06 159 SER A O 1
ATOM 1254 N N . CYS A 1 160 ? 5.648 -0.404 -15.852 1.00 96.94 160 CYS A N 1
ATOM 1255 C CA . CYS A 1 160 ? 4.222 -0.161 -15.961 1.00 96.94 160 CYS A CA 1
ATOM 1256 C C . CYS A 1 160 ? 3.749 0.797 -14.867 1.00 96.94 160 CYS A C 1
ATOM 1258 O O . CYS A 1 160 ? 4.052 0.593 -13.691 1.00 96.94 160 CYS A O 1
ATOM 1260 N N . SER A 1 161 ? 2.976 1.810 -15.235 1.00 95.31 161 SER A N 1
ATOM 1261 C CA . SER A 1 161 ? 2.358 2.739 -14.295 1.00 95.31 161 SER A CA 1
ATOM 1262 C C . SER A 1 161 ? 0.855 2.520 -14.192 1.00 95.31 161 SER A C 1
ATOM 1264 O O . SER A 1 161 ? 0.220 2.077 -15.147 1.00 95.31 161 SER A O 1
ATOM 1266 N N . TYR A 1 162 ? 0.282 2.908 -13.058 1.00 93.94 162 TYR A N 1
ATOM 1267 C CA . TYR A 1 162 ? -1.161 3.032 -12.887 1.00 93.94 162 TYR A CA 1
ATOM 1268 C C . TYR A 1 162 ? -1.548 4.464 -12.521 1.00 93.94 162 TYR A C 1
ATOM 1270 O O . TYR A 1 162 ? -0.778 5.213 -11.912 1.00 93.94 162 TYR A O 1
ATOM 1278 N N . ASN A 1 163 ? -2.785 4.809 -12.854 1.00 93.38 163 ASN A N 1
ATOM 1279 C CA . ASN A 1 163 ? -3.495 5.965 -12.340 1.00 93.38 163 ASN A CA 1
ATOM 1280 C C . ASN A 1 163 ? -4.920 5.510 -12.015 1.00 93.38 163 ASN A C 1
ATOM 1282 O O . ASN A 1 163 ? -5.621 5.022 -12.900 1.00 93.38 163 ASN A O 1
ATOM 1286 N N . VAL A 1 164 ? -5.318 5.617 -10.750 1.00 91.19 164 VAL A N 1
ATOM 1287 C CA . VAL A 1 164 ? -6.658 5.258 -10.285 1.00 91.19 164 VAL A CA 1
ATOM 1288 C C . VAL A 1 164 ? -7.345 6.495 -9.728 1.00 91.19 164 VAL A C 1
ATOM 1290 O O . VAL A 1 164 ? -6.734 7.283 -9.004 1.00 91.19 164 VAL A O 1
ATOM 1293 N N . ARG A 1 165 ? -8.625 6.655 -10.064 1.00 91.12 165 ARG A N 1
ATOM 1294 C CA . ARG A 1 165 ? -9.509 7.686 -9.527 1.00 91.12 165 ARG A CA 1
ATOM 1295 C C . ARG A 1 165 ? -10.704 7.010 -8.865 1.00 91.12 165 ARG A C 1
ATOM 1297 O O . ARG A 1 165 ? -11.361 6.183 -9.491 1.00 91.12 165 ARG A O 1
ATOM 1304 N N . TYR A 1 166 ? -10.963 7.376 -7.619 1.00 87.06 166 TYR A N 1
ATOM 1305 C CA . TYR A 1 166 ? -12.061 6.858 -6.813 1.00 87.06 166 TYR A CA 1
ATOM 1306 C C . TYR A 1 166 ? -13.328 7.703 -6.999 1.00 87.06 166 TYR A C 1
ATOM 1308 O O . TYR A 1 166 ? -13.287 8.814 -7.537 1.00 87.06 166 TYR A O 1
ATOM 1316 N N . LEU A 1 167 ? -14.469 7.168 -6.552 1.00 83.94 167 LEU A N 1
ATOM 1317 C CA . LEU A 1 167 ? -15.778 7.830 -6.653 1.00 83.94 167 LEU A CA 1
ATOM 1318 C C . LEU A 1 167 ? -15.847 9.147 -5.872 1.00 83.94 167 LEU A C 1
ATOM 1320 O O . LEU A 1 167 ? -16.554 10.065 -6.277 1.00 83.94 167 LEU A O 1
ATOM 1324 N N . ASP A 1 168 ? -15.076 9.260 -4.793 1.00 77.81 168 ASP A N 1
ATOM 1325 C CA . ASP A 1 168 ? -14.933 10.481 -3.996 1.00 77.81 168 ASP A CA 1
ATOM 1326 C C . ASP A 1 168 ? -14.008 11.529 -4.644 1.00 77.81 168 ASP A C 1
ATOM 1328 O O . ASP A 1 168 ? -13.628 12.512 -4.006 1.00 77.81 168 ASP A O 1
ATOM 1332 N N . ASN A 1 169 ? -13.648 11.330 -5.917 1.00 82.88 169 ASN A N 1
ATOM 1333 C CA . ASN A 1 169 ? -12.786 12.198 -6.713 1.00 82.88 169 ASN A CA 1
ATOM 1334 C C . ASN A 1 169 ? -11.313 12.221 -6.261 1.00 82.88 169 ASN A C 1
ATOM 1336 O O . ASN A 1 169 ? -10.509 12.964 -6.837 1.00 82.88 169 ASN A O 1
ATOM 1340 N N . THR A 1 170 ? -10.933 11.406 -5.272 1.00 86.12 170 THR A N 1
ATOM 1341 C CA . THR A 1 170 ? -9.530 11.204 -4.902 1.00 86.12 170 THR A CA 1
ATOM 1342 C C . THR A 1 170 ? -8.825 10.321 -5.932 1.00 86.12 170 THR A C 1
ATOM 1344 O O . THR A 1 170 ? -9.452 9.649 -6.754 1.00 86.12 170 THR A O 1
ATOM 1347 N N . SER A 1 171 ? -7.493 10.356 -5.952 1.00 92.00 171 SER A N 1
ATOM 1348 C CA . SER A 1 171 ? -6.716 9.576 -6.917 1.00 92.00 171 SER A CA 1
ATOM 1349 C C . SER A 1 171 ? -5.366 9.161 -6.360 1.00 92.00 171 SER A C 1
ATOM 1351 O O . SER A 1 171 ? -4.807 9.858 -5.517 1.00 92.00 171 SER A O 1
ATOM 1353 N N . SER A 1 172 ? -4.842 8.051 -6.869 1.00 93.50 172 SER A N 1
ATOM 1354 C CA . SER A 1 172 ? -3.490 7.569 -6.600 1.00 93.50 172 SER A CA 1
ATOM 1355 C C . SER A 1 172 ? -2.822 7.170 -7.913 1.00 93.50 172 SER A C 1
ATOM 1357 O O . SER A 1 172 ? -3.484 6.747 -8.864 1.00 93.50 172 SER A O 1
ATOM 1359 N N . SER A 1 173 ? -1.506 7.323 -7.990 1.00 94.19 173 SER A N 1
ATOM 1360 C CA . SER A 1 173 ? -0.720 6.908 -9.145 1.00 94.19 173 SER A CA 1
ATOM 1361 C C . SER A 1 173 ? 0.656 6.425 -8.721 1.00 94.19 173 SER A C 1
ATOM 1363 O O . SER A 1 173 ? 1.182 6.799 -7.672 1.00 94.19 173 SER A O 1
ATOM 1365 N N . GLY A 1 174 ? 1.255 5.578 -9.550 1.00 94.69 174 GLY A N 1
ATOM 1366 C CA . GLY A 1 174 ? 2.568 5.025 -9.263 1.00 94.69 174 GLY A CA 1
ATOM 1367 C C . GLY A 1 174 ? 2.979 3.945 -10.246 1.00 94.69 174 GLY A C 1
ATOM 1368 O O . GLY A 1 174 ? 2.414 3.817 -11.331 1.00 94.69 174 GLY A O 1
ATOM 1369 N N . ILE A 1 175 ? 3.979 3.166 -9.847 1.00 95.50 175 ILE A N 1
ATOM 1370 C CA . ILE A 1 175 ? 4.471 2.009 -10.594 1.00 95.50 175 ILE A CA 1
ATOM 1371 C C . ILE A 1 175 ? 3.734 0.758 -10.121 1.00 95.50 175 ILE A C 1
ATOM 1373 O O . ILE A 1 175 ? 3.668 0.501 -8.919 1.00 95.50 175 ILE A O 1
ATOM 1377 N N . LEU A 1 176 ? 3.209 -0.029 -11.059 1.00 96.06 176 LEU A N 1
ATOM 1378 C CA . LEU A 1 176 ? 2.712 -1.370 -10.771 1.00 96.06 176 LEU A CA 1
ATOM 1379 C C . LEU A 1 176 ? 3.893 -2.313 -10.556 1.00 96.06 176 LEU A C 1
ATOM 1381 O O . LEU A 1 176 ? 4.839 -2.339 -11.345 1.00 96.06 176 LEU A O 1
ATOM 1385 N N . ALA A 1 177 ? 3.813 -3.112 -9.502 1.00 96.06 177 ALA A N 1
ATOM 1386 C CA . ALA A 1 177 ? 4.834 -4.077 -9.132 1.00 96.06 177 ALA A CA 1
ATOM 1387 C C . ALA A 1 177 ? 4.184 -5.344 -8.573 1.00 96.06 177 ALA A C 1
ATOM 1389 O O . ALA A 1 177 ? 3.090 -5.288 -8.011 1.00 96.06 177 ALA A O 1
ATOM 1390 N N . SER A 1 178 ? 4.866 -6.476 -8.714 1.00 96.12 178 SER A N 1
ATOM 1391 C CA . SER A 1 178 ? 4.582 -7.668 -7.919 1.00 96.12 178 SER A CA 1
ATOM 1392 C C . SER A 1 178 ? 5.396 -7.637 -6.632 1.00 96.12 178 SER A C 1
ATOM 1394 O O . SER A 1 178 ? 6.533 -7.162 -6.627 1.00 96.12 178 SER A O 1
ATOM 1396 N N . GLU A 1 179 ? 4.812 -8.167 -5.563 1.00 96.81 179 GLU A N 1
ATOM 1397 C CA . GLU A 1 179 ? 5.422 -8.227 -4.240 1.00 96.81 179 GLU A CA 1
ATOM 1398 C C . GLU A 1 179 ? 4.875 -9.436 -3.463 1.00 96.81 179 GLU A C 1
ATOM 1400 O O . GLU A 1 179 ? 3.780 -9.926 -3.751 1.00 96.81 179 GLU A O 1
ATOM 1405 N N . THR A 1 180 ? 5.627 -9.929 -2.480 1.00 95.56 180 THR A N 1
ATOM 1406 C CA . THR A 1 180 ? 5.198 -10.996 -1.573 1.00 95.56 180 THR A CA 1
ATOM 1407 C C . THR A 1 180 ? 4.460 -10.419 -0.370 1.00 95.56 180 THR A C 1
ATOM 1409 O O . THR A 1 180 ? 4.953 -9.514 0.307 1.00 95.56 180 THR A O 1
ATOM 1412 N N . SER A 1 181 ? 3.292 -10.985 -0.064 1.00 92.50 181 SER A N 1
ATOM 1413 C CA . SER A 1 181 ? 2.493 -10.623 1.108 1.00 92.50 181 SER A CA 1
ATOM 1414 C C . SER A 1 181 ? 2.258 -11.808 2.044 1.00 92.50 181 SER A C 1
ATOM 1416 O O . SER A 1 181 ? 2.087 -12.941 1.594 1.00 92.50 181 SER A O 1
ATOM 1418 N N . TYR A 1 182 ? 2.155 -11.527 3.338 1.00 90.50 182 TYR A N 1
ATOM 1419 C CA . TYR A 1 182 ? 1.954 -12.489 4.414 1.00 90.50 182 TYR A CA 1
ATOM 1420 C C . TYR A 1 182 ? 0.741 -12.087 5.252 1.00 90.50 18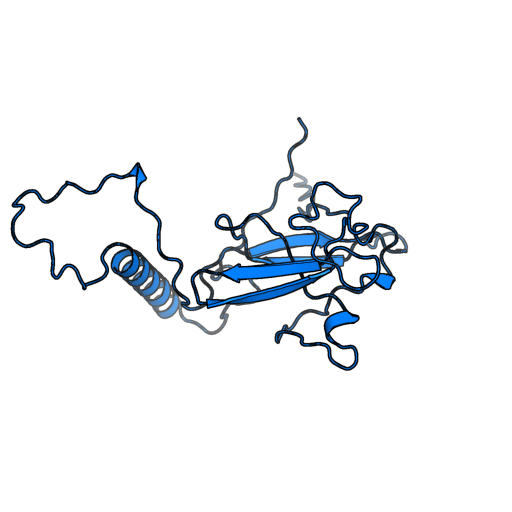2 TYR A C 1
ATOM 1422 O O . TYR A 1 182 ? 0.577 -10.915 5.605 1.00 90.50 182 TYR A O 1
ATOM 1430 N N . SER A 1 183 ? -0.080 -13.069 5.631 1.00 87.50 183 SER A N 1
ATOM 1431 C CA . SER A 1 183 ? -1.013 -12.863 6.737 1.00 87.50 183 SER A CA 1
ATOM 1432 C C . SER A 1 183 ? -0.207 -12.684 8.018 1.00 87.50 183 SER A C 1
ATOM 1434 O O . SER A 1 183 ? 0.671 -13.491 8.324 1.00 87.50 183 SER A O 1
ATOM 1436 N N . THR A 1 184 ? -0.497 -11.621 8.765 1.00 78.44 184 THR A N 1
ATOM 1437 C CA . THR A 1 184 ? 0.126 -11.378 10.071 1.00 78.44 184 THR A CA 1
ATOM 1438 C C . THR A 1 184 ? -0.707 -11.951 11.206 1.00 78.44 184 THR A C 1
ATOM 1440 O O . THR A 1 184 ? -0.587 -11.462 12.331 1.00 78.44 184 THR A O 1
ATOM 1443 N N . GLN A 1 185 ? -1.598 -12.911 10.930 1.00 69.19 185 GLN A N 1
ATOM 1444 C CA . GLN A 1 185 ? -2.312 -13.601 11.992 1.00 69.19 185 GLN A CA 1
ATOM 1445 C C . GLN A 1 185 ? -1.260 -14.157 12.951 1.00 69.19 185 GLN A C 1
ATOM 1447 O O . GLN A 1 185 ? -0.402 -14.954 12.567 1.00 69.19 185 GLN A O 1
ATOM 1452 N N . LEU A 1 186 ? -1.280 -13.655 14.186 1.00 53.22 186 LEU A N 1
ATOM 1453 C CA . LEU A 1 186 ? -0.520 -14.267 15.255 1.00 53.22 186 LEU A CA 1
ATOM 1454 C C . LEU A 1 186 ? -1.012 -15.712 15.299 1.00 53.22 186 LEU A C 1
ATOM 1456 O O . LEU A 1 186 ? -2.221 -15.950 15.333 1.00 53.22 186 LEU A O 1
ATOM 1460 N N . LEU A 1 187 ? -0.096 -16.678 15.273 1.00 40.66 187 LEU A N 1
ATOM 1461 C CA . LEU A 1 187 ? -0.399 -17.956 15.891 1.00 40.66 187 LEU A CA 1
ATOM 1462 C C . LEU A 1 187 ? -0.673 -17.611 17.357 1.00 40.66 187 LEU A C 1
ATOM 1464 O O . LEU A 1 187 ? 0.248 -17.560 18.168 1.00 40.66 187 LEU A O 1
ATOM 1468 N N . GLU A 1 188 ? -1.921 -17.291 17.692 1.00 36.38 188 GLU A N 1
ATOM 1469 C CA . GLU A 1 188 ? -2.402 -17.447 19.050 1.00 36.38 188 GLU A CA 1
ATOM 1470 C C . GLU A 1 188 ? -2.327 -18.948 19.300 1.00 36.38 188 GLU A C 1
ATOM 1472 O O . GLU A 1 188 ? -3.249 -19.714 19.027 1.00 36.38 188 GLU A O 1
ATOM 1477 N N . THR A 1 189 ? -1.151 -19.401 19.730 1.00 33.38 189 THR A N 1
ATOM 1478 C CA . THR A 1 189 ? -1.015 -20.678 20.398 1.00 33.38 189 THR A CA 1
ATOM 1479 C C . THR A 1 189 ? -1.794 -20.533 21.694 1.00 33.38 189 THR A C 1
ATOM 1481 O O . THR A 1 189 ? -1.235 -20.150 22.721 1.00 33.38 189 THR A O 1
ATOM 1484 N N . TRP A 1 190 ? -3.098 -20.788 21.635 1.00 34.28 190 TRP A N 1
ATOM 1485 C CA . TRP A 1 190 ? -3.871 -21.144 22.809 1.00 34.28 190 TRP A CA 1
ATOM 1486 C C . TRP A 1 190 ? -3.234 -22.423 23.352 1.00 34.28 190 TRP A C 1
ATOM 1488 O O . TRP A 1 190 ? -3.445 -23.518 22.833 1.00 34.28 190 TRP A O 1
ATOM 1498 N N . 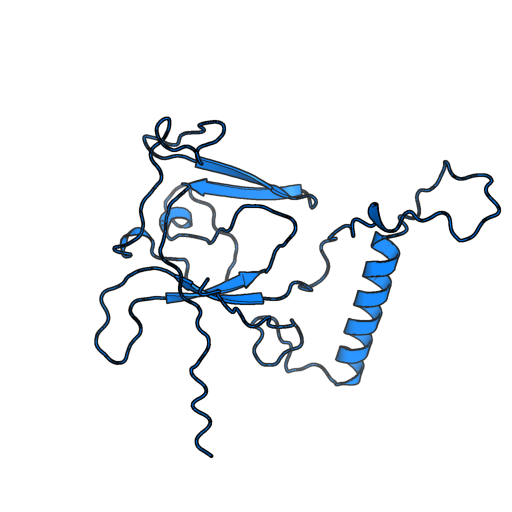ARG A 1 191 ? -2.350 -22.270 24.339 1.00 32.16 191 ARG A N 1
ATOM 1499 C CA . ARG A 1 191 ? -2.027 -23.355 25.256 1.00 32.16 191 ARG A CA 1
ATOM 1500 C C . ARG A 1 191 ? -3.199 -23.403 26.228 1.00 32.16 191 ARG A C 1
ATOM 1502 O O . ARG A 1 191 ? -3.334 -22.492 27.042 1.00 32.16 191 ARG A O 1
ATOM 1509 N N . PHE A 1 192 ? -4.076 -24.385 26.043 1.00 41.72 192 PHE A N 1
ATOM 1510 C CA . PHE A 1 192 ? -4.894 -24.881 27.146 1.00 41.72 192 PHE A CA 1
ATOM 1511 C C . PHE A 1 192 ? -3.979 -25.539 28.182 1.00 41.72 192 PHE A C 1
ATOM 1513 O O . PHE A 1 192 ? -2.936 -26.100 27.762 1.00 41.72 192 PHE A O 1
#

Secondary structure (DSSP, 8-state):
--------B-TTSTTSTT--TT--HHHHHHHHHHHHHHHHHHHS-S--TT------TT---GGG--------TT-SPEEEEEE------TTS-SSEEEEEE--TT-S-----BGGGGSTT--PPP-SSPPB-GGG-TT-EEPBTTT-TT-TT--EETTEEEEEEE-TTS-EEEEE-EE--EEE---------

Organism: NCBI:txid2727405

Sequence (192 aa):
MRGITLPLIHPESPQSLVFKSNQTHEQRIQGLINQSHARVAGYFPTNTSSVAQSTSPYNVNPDLVRPQVGVQYPYYYMVKVGIGTFTARPPYPSFKSYYLYMDTGSDLTWIQCEGCRAPGGRCFNQKEPVYPNSLSGSYYPLPCKKHKLCAPNQCINASCSYNVRYLDNTSSSGILASETSYSTQLLETWRF

InterPro domains:
  IPR021109 Aspartic peptidase domain superfamily [G3DSA:2.40.70.10] (60-185)
  IPR021109 Aspartic peptidase domain superfamily [SSF50630] (74-180)
  IPR032861 Xylanase inhibitor, N-terminal [PF14543] (96-180)
  IPR033121 Peptidase family A1 domain [PS51767] (77-192)
  IPR051708 Plant Aspartic Proteinase A1 [PTHR47967] (3-180)

Foldseek 3Di:
DDDFDWDWAFCCDPPHPNHDPPDDPVRVVVVVVVVVVVQVCQQCVVPPPPPDDDPDPDPDDPVPRDRDPDDDDPRFTKTKKWWFAADDDPPDDRTDIDIDGDDPPDDDDDFAEPCLVPVVHPDDDDPDDGHPLVRGPFKFFDFFPPDPVLPVRDDDPRGRKDWDADPNRDIDIDTDIDIDMDHPPPPPPPPD

Radius of gyration: 21.18 Å; chains: 1; bounding box: 65×40×50 Å

pLDDT: mean 79.88, std 18.64, range [32.16, 97.69]